Protein AF-A0A9P7X7B4-F1 (afdb_monomer)

Nearest PDB structures (foldseek):
  5y9o-assembly1_B  TM=4.676E-01  e=9.329E+00  Legionella pneumophila

pLDDT: mean 75.67, std 17.17, range [31.44, 98.5]

Foldseek 3Di:
DDDDDPPDPDDDPPPCVVCPDPLLVVLLVQLCVQQVDDQPDDRPPPADSCNSPVVDDPVSDDPDDSSVVGDDPVVVCVVVQWDDDPNDTDGPPPPDQACVSVVAPLPDDDDPPDDCVVVLVVLVVLLVVLVVVLVVQVPPDFPPDPPDPGPNNVSVVVSVSSVVNSVNVVVVCVVVVVVVVVVVVVVVVVVVVVVVVVVVVVVVVVVVVVVVVVVVVVVVVPPDPDPDDDDDDDDDDDDDDDPDDDDPDDDPVNVVVVVVVVD

Radius of gyration: 38.9 Å; Cα contacts (8 Å, |Δi|>4): 92; chains: 1; bounding box: 83×44×113 Å

Sequence (263 aa):
MEVPQDTESYPIPPERFKSFTDANLNLLKLVRERTQTTLHEPLPEGTNQADILNDQPPESIPDLDVTVLEPPRLDWIIEGGRFEMYKDPWPIVNGRPTIPEINMQDTVPRPPGVDQREALRKMLKTLLRGWYSVLGSLTEHLPVNDNALTPWDEEIHFMNSVGTSFMSAVNSYRPLQARTSLEELLLKQLRERQEETKAVHQRCDAIENHLALLRAQAQAIRPKADTAKTSATDAPGIKPTLVTTPIKEATTEDVLHWAQDIG

Structure (mmCIF, N/CA/C/O backbone):
data_AF-A0A9P7X7B4-F1
#
_entry.id   AF-A0A9P7X7B4-F1
#
loop_
_atom_site.group_PDB
_atom_site.id
_atom_site.type_symbol
_atom_site.label_atom_id
_atom_site.label_alt_id
_atom_site.label_comp_id
_atom_site.label_asym_id
_atom_site.label_entity_id
_atom_site.label_seq_id
_atom_site.pdbx_PDB_ins_code
_atom_site.Cartn_x
_atom_site.Cartn_y
_atom_site.Cartn_z
_atom_site.occupancy
_atom_site.B_iso_or_equiv
_atom_site.auth_seq_id
_atom_site.auth_comp_id
_atom_site.auth_asym_id
_atom_site.auth_atom_id
_atom_site.pdbx_PDB_model_num
ATOM 1 N N . MET A 1 1 ? -25.526 8.062 -36.837 1.00 33.88 1 MET A N 1
ATOM 2 C CA . MET A 1 1 ? -25.723 9.524 -36.841 1.00 33.88 1 MET A CA 1
ATOM 3 C C . MET A 1 1 ? -25.154 9.995 -35.514 1.00 33.88 1 MET A C 1
ATOM 5 O O . MET A 1 1 ? -25.819 9.878 -34.497 1.00 33.88 1 MET A O 1
ATOM 9 N N . GLU A 1 2 ? -23.855 10.291 -35.512 1.00 42.19 2 GLU A N 1
ATOM 10 C CA . GLU A 1 2 ? -23.083 10.631 -34.313 1.00 42.19 2 GLU A CA 1
ATOM 11 C C . GLU A 1 2 ? -23.360 12.088 -33.949 1.00 42.19 2 GLU A C 1
ATOM 13 O O . GLU A 1 2 ? -23.191 12.983 -34.778 1.00 42.19 2 GLU A O 1
ATOM 18 N N . VAL A 1 3 ? -23.847 12.314 -32.732 1.00 50.25 3 VAL A N 1
ATOM 19 C CA . VAL A 1 3 ? -24.021 13.655 -32.174 1.00 50.25 3 VAL A CA 1
ATOM 20 C C . VAL A 1 3 ? -22.713 14.022 -31.468 1.00 50.25 3 VAL A C 1
ATOM 22 O O . VAL A 1 3 ? -22.304 13.283 -30.573 1.00 50.25 3 VAL A O 1
ATOM 25 N N . PRO A 1 4 ? -22.049 15.131 -31.834 1.00 56.97 4 PRO A N 1
ATOM 26 C CA . PRO A 1 4 ? -20.902 15.627 -31.091 1.00 56.97 4 PRO A CA 1
ATOM 27 C C . PRO A 1 4 ? -21.418 16.327 -29.826 1.00 56.97 4 PRO A C 1
ATOM 29 O O . PRO A 1 4 ? -22.128 17.328 -29.916 1.00 56.97 4 PRO A O 1
ATOM 32 N N . GLN A 1 5 ? -21.093 15.796 -28.648 1.00 57.28 5 GLN A N 1
ATOM 33 C CA . GLN A 1 5 ? -21.361 16.440 -27.357 1.00 57.28 5 GLN A CA 1
ATOM 34 C C . GLN A 1 5 ? -20.042 16.794 -26.666 1.00 57.28 5 GLN A C 1
ATOM 36 O O . GLN A 1 5 ? -19.702 16.251 -25.624 1.00 57.28 5 GLN A O 1
ATOM 41 N N . ASP A 1 6 ? -19.313 17.744 -27.247 1.00 55.22 6 ASP A N 1
ATOM 42 C CA . ASP A 1 6 ? -18.135 18.359 -26.624 1.00 55.22 6 ASP A CA 1
ATOM 43 C C . ASP A 1 6 ? -18.505 19.722 -26.012 1.00 55.22 6 ASP A C 1
ATOM 45 O O . ASP A 1 6 ? -17.954 20.760 -26.378 1.00 55.22 6 ASP A O 1
ATOM 49 N N . THR A 1 7 ? -19.477 19.751 -25.092 1.00 63.47 7 THR A N 1
ATOM 50 C CA . THR A 1 7 ? -19.764 20.950 -24.271 1.00 63.47 7 THR A CA 1
ATOM 51 C C . THR A 1 7 ? -20.067 20.643 -22.803 1.00 63.47 7 THR A C 1
ATOM 53 O O . THR A 1 7 ? -20.645 21.478 -22.112 1.00 63.47 7 THR A O 1
ATOM 56 N N . GLU A 1 8 ? -19.676 19.476 -22.292 1.00 64.69 8 GLU A N 1
ATOM 57 C CA . GLU A 1 8 ? -19.739 19.172 -20.860 1.00 64.69 8 GLU A CA 1
ATOM 58 C C . GLU A 1 8 ? -18.347 18.767 -20.371 1.00 64.69 8 GLU A C 1
ATOM 60 O O . GLU A 1 8 ? -17.669 17.944 -20.977 1.00 64.69 8 GLU A O 1
ATOM 65 N N . SER A 1 9 ? -17.887 19.378 -19.273 1.00 81.81 9 SER A N 1
ATOM 66 C CA . SER A 1 9 ? -16.538 19.166 -18.718 1.00 81.81 9 SER A CA 1
ATOM 67 C C . SER A 1 9 ? -16.297 17.732 -18.217 1.00 81.81 9 SER A C 1
ATOM 69 O O . SER A 1 9 ? -15.171 17.404 -17.840 1.00 81.81 9 SER A O 1
ATOM 71 N N . TYR A 1 10 ? -17.341 16.900 -18.179 1.00 80.94 10 TYR A N 1
ATOM 72 C CA . TYR A 1 10 ? -17.316 15.529 -17.688 1.00 80.94 10 TYR A CA 1
ATOM 73 C C . TYR A 1 10 ? -18.183 14.632 -18.577 1.00 80.94 10 TYR A C 1
ATOM 75 O O . TYR A 1 10 ? -19.229 15.080 -19.044 1.00 80.94 10 TYR A O 1
ATOM 83 N N . PRO A 1 11 ? -17.780 13.368 -18.796 1.00 85.00 11 PRO A N 1
ATOM 84 C CA . PRO A 1 11 ? -18.583 12.427 -19.560 1.00 85.00 11 PRO A CA 1
ATOM 85 C C . PRO A 1 11 ? -19.885 12.101 -18.820 1.00 85.00 11 PRO A C 1
ATOM 87 O O . PRO A 1 11 ? -19.895 11.924 -17.599 1.00 85.00 11 PRO A O 1
ATOM 90 N N . ILE A 1 12 ? -20.972 11.962 -19.577 1.00 85.69 12 ILE A N 1
ATOM 91 C CA . ILE A 1 12 ? -22.254 11.483 -19.056 1.00 85.69 12 ILE A CA 1
ATOM 92 C C . ILE A 1 12 ? -22.057 10.048 -18.530 1.00 85.69 12 ILE A C 1
ATOM 94 O O . ILE A 1 12 ? -21.379 9.243 -19.182 1.00 85.69 12 ILE A O 1
ATOM 98 N N . PRO A 1 13 ? -22.612 9.700 -17.353 1.00 87.50 13 PRO A N 1
ATOM 99 C CA . PRO A 1 13 ? -22.513 8.347 -16.821 1.00 87.50 13 PRO A CA 1
ATOM 100 C C . PRO A 1 13 ? -23.086 7.308 -17.804 1.00 87.50 13 PRO A C 1
ATOM 102 O O . PRO A 1 13 ? -24.037 7.604 -18.530 1.00 87.50 13 PRO A O 1
ATOM 105 N N . PRO A 1 14 ? -22.566 6.066 -17.815 1.00 87.88 14 PRO A N 1
ATOM 106 C CA . PRO A 1 14 ? -23.056 5.025 -18.715 1.00 87.88 14 PRO A CA 1
ATOM 107 C C . PRO A 1 14 ? -24.546 4.742 -18.512 1.00 87.88 14 PRO A C 1
ATOM 109 O O . PRO A 1 14 ? -24.966 4.542 -17.378 1.00 87.88 14 PRO A O 1
ATOM 112 N N . GLU A 1 15 ? -25.317 4.590 -19.594 1.00 85.56 15 GLU A N 1
ATOM 113 C CA . GLU A 1 15 ? -26.778 4.344 -19.581 1.00 85.56 15 GLU A CA 1
ATOM 114 C C . GLU A 1 15 ? -27.236 3.232 -18.620 1.00 85.56 15 GLU A C 1
ATOM 116 O O . GLU A 1 15 ? -28.334 3.290 -18.066 1.00 85.56 15 GLU A O 1
ATOM 121 N N . ARG A 1 16 ? -26.359 2.254 -18.348 1.00 84.19 16 ARG A N 1
ATOM 122 C CA . ARG A 1 16 ? -26.573 1.196 -17.351 1.00 84.19 16 ARG A CA 1
ATOM 123 C C . ARG A 1 16 ? -26.964 1.731 -15.975 1.00 84.19 16 ARG A C 1
ATOM 125 O O . ARG A 1 16 ? -27.727 1.060 -15.292 1.00 84.19 16 ARG A O 1
ATOM 132 N N . PHE A 1 17 ? -26.523 2.924 -15.574 1.00 85.19 17 PHE A N 1
ATOM 133 C CA . PHE A 1 17 ? -26.863 3.485 -14.262 1.00 85.19 17 PHE A CA 1
ATOM 134 C C . PHE A 1 17 ? -28.385 3.577 -14.043 1.00 85.19 17 PHE A C 1
ATOM 136 O O . PHE A 1 17 ? -28.854 3.347 -12.934 1.00 85.19 17 PHE A O 1
ATOM 143 N N . LYS A 1 18 ? -29.171 3.837 -15.101 1.00 88.19 18 LYS A N 1
ATOM 144 C CA . LYS A 1 18 ? -30.638 3.965 -15.023 1.00 88.19 18 LYS A CA 1
ATOM 145 C C . LYS A 1 18 ? -31.329 2.650 -14.656 1.00 88.19 18 LYS A C 1
ATOM 147 O O . LYS A 1 18 ? -32.441 2.665 -14.141 1.00 88.19 18 LYS A O 1
ATOM 152 N N . SER A 1 19 ? -30.671 1.519 -14.916 1.00 85.75 19 SER A N 1
ATOM 153 C CA . SER A 1 19 ? -31.191 0.185 -14.606 1.00 85.75 19 SER A CA 1
ATOM 154 C C . SER A 1 19 ? -30.965 -0.242 -13.149 1.00 85.75 19 SER A C 1
ATOM 156 O O . SER A 1 19 ? -31.616 -1.183 -12.696 1.00 85.75 19 SER A O 1
ATOM 158 N N . PHE A 1 20 ? -30.125 0.474 -12.390 1.00 86.12 20 PHE A N 1
ATOM 159 C CA . PHE A 1 20 ? -29.910 0.244 -10.957 1.00 86.12 20 PHE A CA 1
ATOM 160 C C . PHE A 1 20 ? -31.039 0.870 -10.128 1.00 86.12 20 PHE A C 1
ATOM 162 O O . PHE A 1 20 ? -30.860 1.886 -9.461 1.00 86.12 20 PHE A O 1
ATOM 169 N N . THR A 1 21 ? -32.221 0.261 -10.191 1.00 89.81 21 THR A N 1
ATOM 170 C CA . THR A 1 21 ? -33.372 0.609 -9.347 1.00 89.81 21 THR A CA 1
ATOM 171 C C . THR A 1 21 ? -33.549 -0.426 -8.238 1.00 89.81 21 THR A C 1
ATOM 173 O O . THR A 1 21 ? -33.212 -1.598 -8.419 1.00 89.81 21 THR A O 1
ATOM 176 N N . ASP A 1 22 ? -34.128 -0.028 -7.102 1.00 89.12 22 ASP A N 1
ATOM 177 C CA . ASP A 1 22 ? -34.383 -0.948 -5.981 1.00 89.12 22 ASP A CA 1
ATOM 178 C C . ASP A 1 22 ? -35.260 -2.139 -6.394 1.00 89.12 22 ASP A C 1
ATOM 180 O O . ASP A 1 22 ? -35.046 -3.263 -5.943 1.00 89.12 22 ASP A O 1
ATOM 184 N N . ALA A 1 23 ? -36.210 -1.912 -7.307 1.00 86.94 23 ALA A N 1
ATOM 185 C CA . ALA A 1 23 ? -37.040 -2.965 -7.882 1.00 86.94 23 ALA A CA 1
ATOM 186 C C . ALA A 1 23 ? -36.190 -4.006 -8.627 1.00 86.94 23 ALA A C 1
ATOM 188 O O . ALA A 1 23 ? -36.281 -5.198 -8.334 1.00 86.94 23 ALA A O 1
ATOM 189 N N . ASN A 1 24 ? -35.300 -3.562 -9.518 1.00 86.50 24 ASN A N 1
ATOM 190 C CA . ASN A 1 24 ? -34.452 -4.457 -10.306 1.00 86.50 24 ASN A CA 1
ATOM 191 C C . ASN A 1 24 ? -33.420 -5.195 -9.441 1.00 86.50 24 ASN A C 1
ATOM 193 O O . ASN A 1 24 ? -33.128 -6.364 -9.683 1.00 86.50 24 ASN A O 1
ATOM 197 N N . LEU A 1 25 ? -32.907 -4.547 -8.391 1.00 87.31 25 LEU A N 1
ATOM 198 C CA . LEU A 1 25 ? -32.011 -5.185 -7.424 1.00 87.31 25 LEU A CA 1
ATOM 199 C C . LEU A 1 25 ? -32.726 -6.260 -6.597 1.00 87.31 25 LEU A C 1
ATOM 201 O O . LEU A 1 25 ? -32.129 -7.284 -6.264 1.00 87.31 25 LEU A O 1
ATOM 205 N N . ASN A 1 26 ? -34.005 -6.063 -6.280 1.00 87.88 26 ASN A N 1
ATOM 206 C CA . ASN A 1 26 ? -34.808 -7.087 -5.616 1.00 87.88 26 ASN A CA 1
ATOM 207 C C . ASN A 1 26 ? -35.112 -8.262 -6.556 1.00 87.88 26 ASN A C 1
ATOM 209 O O . ASN A 1 26 ? -35.047 -9.409 -6.120 1.00 87.88 26 ASN A O 1
ATOM 213 N N . LEU A 1 27 ? -35.349 -8.004 -7.847 1.00 85.12 27 LEU A N 1
ATOM 214 C CA . LEU A 1 27 ? -35.461 -9.064 -8.853 1.00 85.12 27 LEU A CA 1
ATOM 215 C C . LEU A 1 27 ? -34.157 -9.859 -8.987 1.00 85.12 27 LEU A C 1
ATOM 217 O O . LEU A 1 27 ? -34.214 -11.082 -9.041 1.00 85.12 27 LEU A O 1
ATOM 221 N N . LEU A 1 28 ? -32.991 -9.204 -8.959 1.00 85.56 28 LEU A N 1
ATOM 222 C CA . LEU A 1 28 ? -31.691 -9.887 -8.986 1.00 85.56 28 LEU A CA 1
ATOM 223 C C . LEU A 1 28 ? -31.537 -10.856 -7.809 1.00 85.56 28 LEU A C 1
ATOM 225 O O . LEU A 1 28 ? -31.142 -12.005 -8.004 1.00 85.56 28 LEU A O 1
ATOM 229 N N . LYS A 1 29 ? -31.888 -10.411 -6.597 1.00 85.62 29 LYS A N 1
ATOM 230 C CA . LYS A 1 29 ? -31.873 -11.267 -5.401 1.00 85.62 29 LYS A CA 1
ATOM 231 C C . LYS A 1 29 ? -32.796 -12.471 -5.576 1.00 85.62 29 LYS A C 1
ATOM 233 O O . LYS A 1 29 ? -32.360 -13.594 -5.359 1.00 85.62 29 LYS A O 1
ATOM 238 N N . LEU A 1 30 ? -34.026 -12.248 -6.047 1.00 85.75 30 LEU A N 1
ATOM 239 C CA . LEU A 1 30 ? -34.999 -13.318 -6.288 1.00 85.75 30 LEU A CA 1
ATOM 240 C C . LEU A 1 30 ? -34.528 -14.316 -7.349 1.00 85.75 30 LEU A C 1
ATOM 242 O O . LEU A 1 30 ? -34.702 -15.519 -7.165 1.00 85.75 30 LEU A O 1
ATOM 246 N N . VAL A 1 31 ? -33.925 -13.843 -8.444 1.00 84.50 31 VAL A N 1
ATOM 247 C CA . VAL A 1 31 ? -33.346 -14.719 -9.472 1.00 84.50 31 VAL A CA 1
ATOM 248 C C . VAL A 1 31 ? -32.272 -15.598 -8.842 1.00 84.50 31 VAL A C 1
ATOM 250 O O . VAL A 1 31 ? -32.360 -16.814 -8.970 1.00 84.50 31 VAL A O 1
ATOM 253 N N . ARG A 1 32 ? -31.327 -15.014 -8.093 1.00 84.38 32 ARG A N 1
ATOM 254 C CA . ARG A 1 32 ? -30.230 -15.758 -7.450 1.00 84.38 32 ARG A CA 1
ATOM 255 C C . ARG A 1 32 ? -30.705 -16.743 -6.385 1.00 84.38 32 ARG A C 1
ATOM 257 O O . ARG A 1 32 ? -30.191 -17.856 -6.312 1.00 84.38 32 ARG A O 1
ATOM 264 N N . GLU A 1 33 ? -31.715 -16.378 -5.601 1.00 85.44 33 GLU A N 1
ATOM 265 C CA . GLU A 1 33 ? -32.342 -17.278 -4.627 1.00 85.44 33 GLU A CA 1
ATOM 266 C C . GLU A 1 33 ? -33.004 -18.486 -5.306 1.00 85.44 33 GLU A C 1
ATOM 268 O O . GLU A 1 33 ? -32.878 -19.614 -4.828 1.00 85.44 33 GLU A O 1
ATOM 273 N N . ARG A 1 34 ? -33.681 -18.268 -6.441 1.00 82.69 34 ARG A N 1
ATOM 274 C CA . ARG A 1 34 ? -34.400 -19.319 -7.180 1.00 82.69 34 ARG A CA 1
ATOM 275 C C . ARG A 1 34 ? -33.467 -20.238 -7.957 1.00 82.69 34 ARG A C 1
ATOM 277 O O . ARG A 1 34 ? -33.715 -21.438 -8.020 1.00 82.69 34 ARG A O 1
ATOM 284 N N . THR A 1 35 ? -32.406 -19.693 -8.540 1.00 78.19 35 THR A N 1
ATOM 285 C CA . THR A 1 35 ? -31.427 -20.471 -9.306 1.00 78.19 35 THR A CA 1
ATOM 286 C C . THR A 1 35 ? -30.372 -21.128 -8.425 1.00 78.19 35 THR A C 1
ATOM 288 O O . THR A 1 35 ? -29.647 -21.983 -8.921 1.00 78.19 35 THR A O 1
ATOM 291 N N . GLN A 1 36 ? -30.270 -20.741 -7.144 1.00 77.31 36 GLN A N 1
ATOM 292 C CA . GLN A 1 36 ? -29.209 -21.165 -6.216 1.00 77.31 36 GLN A CA 1
ATOM 293 C C . GLN A 1 36 ? -27.794 -20.978 -6.795 1.00 77.31 36 GLN A C 1
ATOM 295 O O . GLN A 1 36 ? -26.852 -21.654 -6.385 1.00 77.31 36 GLN A O 1
ATOM 300 N N . THR A 1 37 ? -27.641 -20.073 -7.764 1.00 73.19 37 THR A N 1
ATOM 301 C CA . THR A 1 37 ? -26.368 -19.823 -8.437 1.00 73.19 37 THR A CA 1
ATOM 302 C C . THR A 1 37 ? -25.562 -18.776 -7.688 1.00 73.19 37 THR A C 1
ATOM 304 O O . THR A 1 37 ? -26.101 -17.871 -7.044 1.00 73.19 37 THR A O 1
ATOM 307 N N . THR A 1 38 ? -24.244 -18.901 -7.784 1.00 74.75 38 THR A N 1
ATOM 308 C CA . THR A 1 38 ? -23.307 -17.959 -7.171 1.00 74.75 38 THR A CA 1
ATOM 309 C C . THR A 1 38 ? -23.164 -16.678 -8.005 1.00 74.75 38 THR A C 1
ATOM 311 O O . THR A 1 38 ? -23.612 -16.605 -9.152 1.00 74.75 38 THR A O 1
ATOM 314 N N . LEU A 1 39 ? -22.573 -15.630 -7.417 1.00 71.00 39 LEU A N 1
ATOM 315 C CA . LEU A 1 39 ? -22.274 -14.374 -8.121 1.00 71.00 39 LEU A CA 1
ATOM 316 C C . LEU A 1 39 ? -21.478 -14.661 -9.408 1.00 71.00 39 LEU A C 1
ATOM 318 O O . LEU A 1 39 ? -20.491 -15.393 -9.371 1.00 71.00 39 LEU A O 1
ATOM 322 N N . HIS A 1 40 ? -21.891 -14.068 -10.533 1.00 67.19 40 HIS A N 1
ATOM 323 C CA . HIS A 1 40 ? -21.277 -14.208 -11.866 1.00 67.19 40 HIS A CA 1
ATOM 324 C C . HIS A 1 40 ? -21.362 -15.586 -12.531 1.00 67.19 40 HIS A C 1
ATOM 326 O O . HIS A 1 40 ? -20.772 -15.786 -13.597 1.00 67.19 40 HIS A O 1
ATOM 332 N N . GLU A 1 41 ? -22.110 -16.521 -11.952 1.00 77.19 41 GLU A N 1
ATOM 333 C CA . GLU A 1 41 ? -22.407 -17.797 -12.592 1.00 77.19 41 GLU A CA 1
ATOM 334 C C . GLU A 1 41 ? -23.552 -17.613 -13.604 1.00 77.19 41 GLU A C 1
ATOM 336 O O . GLU A 1 41 ? -24.543 -16.938 -13.273 1.00 77.19 41 GLU A O 1
ATOM 341 N N . PRO A 1 42 ? -23.428 -18.148 -14.837 1.00 71.44 42 PRO A N 1
ATOM 342 C CA . PRO A 1 42 ? -24.484 -18.040 -15.833 1.00 71.44 42 PRO A CA 1
ATOM 343 C C . PRO A 1 42 ? -25.760 -18.732 -15.345 1.00 71.44 42 PRO A C 1
ATOM 345 O O . PRO A 1 42 ? -25.721 -19.682 -14.562 1.00 71.44 42 PRO A O 1
ATOM 348 N N . LEU A 1 43 ? -26.908 -18.249 -15.820 1.00 72.81 43 LEU A N 1
ATOM 349 C CA . LEU A 1 43 ? -28.177 -18.939 -15.610 1.00 72.81 43 LEU A CA 1
ATOM 350 C C . LEU A 1 43 ? -28.106 -20.362 -16.205 1.00 72.81 43 LEU A C 1
ATOM 352 O O . LEU A 1 43 ? -27.473 -20.541 -17.249 1.00 72.81 43 LEU A O 1
ATOM 356 N N . PRO A 1 44 ? -28.746 -21.370 -15.578 1.00 71.56 44 PRO A N 1
ATOM 357 C CA . PRO A 1 44 ? -28.771 -22.733 -16.104 1.00 71.56 44 PRO A CA 1
ATOM 358 C C . PRO A 1 44 ? -29.302 -22.765 -17.542 1.00 71.56 44 PRO A C 1
ATOM 360 O O . PRO A 1 44 ? -30.351 -22.177 -17.831 1.00 71.56 44 PRO A O 1
ATOM 363 N N . GLU A 1 45 ? -28.584 -23.454 -18.435 1.00 60.78 45 GLU A N 1
ATOM 364 C CA . GLU A 1 45 ? -28.910 -23.520 -19.864 1.00 60.78 45 GLU A CA 1
ATOM 365 C C . GLU A 1 45 ? -30.375 -23.940 -20.083 1.00 60.78 45 GLU A C 1
ATOM 367 O O . GLU A 1 45 ? -30.822 -24.974 -19.590 1.00 60.78 45 GLU A O 1
ATOM 372 N N . GLY A 1 46 ? -31.130 -23.118 -20.821 1.00 61.47 46 GLY A N 1
ATOM 373 C CA . GLY A 1 46 ? -32.544 -23.361 -21.133 1.00 61.47 46 GLY A CA 1
ATOM 374 C C . GLY A 1 46 ? -33.560 -22.682 -20.208 1.00 61.47 46 GLY A C 1
ATOM 375 O O . GLY A 1 46 ? -34.756 -22.832 -20.443 1.00 61.47 46 GLY A O 1
ATOM 376 N N . THR A 1 47 ? -33.116 -21.913 -19.208 1.00 65.56 47 THR A N 1
ATOM 377 C CA . THR A 1 47 ? -34.013 -21.154 -18.319 1.00 65.56 47 THR A CA 1
ATOM 378 C C . THR A 1 47 ? -33.981 -19.671 -18.682 1.00 65.56 47 THR A C 1
ATOM 380 O O . THR A 1 47 ? -32.957 -19.015 -18.488 1.00 65.56 47 THR A O 1
ATOM 383 N N . ASN A 1 48 ? -35.078 -19.113 -19.207 1.00 72.75 48 ASN A N 1
ATOM 384 C CA . ASN A 1 48 ? -35.146 -17.668 -19.436 1.00 72.75 48 ASN A CA 1
ATOM 385 C C . ASN A 1 48 ? -35.438 -16.936 -18.121 1.00 72.75 48 ASN A C 1
ATOM 387 O O . ASN A 1 48 ? -36.138 -17.449 -17.248 1.00 72.75 48 ASN A O 1
ATOM 391 N N . GLN A 1 49 ? -34.974 -15.690 -18.002 1.00 74.69 49 GLN A N 1
ATOM 392 C CA . GLN A 1 49 ? -35.309 -14.805 -16.879 1.00 74.69 49 GLN A CA 1
ATOM 393 C C . GLN A 1 49 ? -36.828 -14.687 -16.669 1.00 74.69 49 GLN A C 1
ATOM 395 O O . GLN A 1 49 ? -37.294 -14.674 -15.531 1.00 74.69 49 GLN A O 1
ATOM 400 N N . ALA A 1 50 ? -37.595 -14.662 -17.764 1.00 72.44 50 ALA A N 1
ATOM 401 C CA . ALA A 1 50 ? -39.054 -14.663 -17.732 1.00 72.44 50 ALA A CA 1
ATOM 402 C C . ALA A 1 50 ? -39.617 -15.930 -17.063 1.00 72.44 50 ALA A C 1
ATOM 404 O O . ALA A 1 50 ? -40.508 -15.828 -16.227 1.00 72.44 50 ALA A O 1
ATOM 405 N N . ASP A 1 51 ? -39.030 -17.100 -17.339 1.00 76.38 51 ASP A N 1
ATOM 406 C CA . ASP A 1 51 ? -39.483 -18.377 -16.779 1.00 76.38 51 ASP A CA 1
ATOM 407 C C . ASP A 1 51 ? -39.239 -18.456 -15.261 1.00 76.38 51 ASP A C 1
ATOM 409 O O . ASP A 1 51 ? -40.042 -19.019 -14.514 1.00 76.38 51 ASP A O 1
ATOM 413 N N . ILE A 1 52 ? -38.150 -17.840 -14.790 1.00 76.25 52 ILE A N 1
ATOM 414 C CA . ILE A 1 52 ? -37.778 -17.776 -13.367 1.00 76.25 52 ILE A CA 1
ATOM 415 C C . ILE A 1 52 ? -38.646 -16.767 -12.613 1.00 76.25 52 ILE A C 1
ATOM 417 O O . ILE A 1 52 ? -38.908 -16.961 -11.427 1.00 76.25 52 ILE A O 1
ATOM 421 N N . LEU A 1 53 ? -39.090 -15.696 -13.276 1.00 75.81 53 LEU A N 1
ATOM 422 C CA . LEU A 1 53 ? -39.822 -14.572 -12.680 1.00 75.81 53 LEU A CA 1
ATOM 423 C C . LEU A 1 53 ? -41.322 -14.554 -13.019 1.00 75.81 53 LEU A C 1
ATOM 425 O O . LEU A 1 53 ? -41.967 -13.531 -12.816 1.00 75.81 53 LEU A O 1
ATOM 429 N N . ASN A 1 54 ? -41.893 -15.681 -13.453 1.00 76.88 54 ASN A N 1
ATOM 430 C CA . ASN A 1 54 ? -43.306 -15.819 -13.845 1.00 76.88 54 ASN A CA 1
ATOM 431 C C . ASN A 1 54 ? -44.340 -15.325 -12.806 1.00 76.88 54 ASN A C 1
ATOM 433 O O . ASN A 1 54 ? -45.482 -15.049 -13.165 1.00 76.88 54 ASN A O 1
ATOM 437 N N . ASP A 1 55 ? -43.965 -15.211 -11.528 1.00 74.00 55 ASP A N 1
ATOM 438 C CA . ASP A 1 55 ? -44.848 -14.715 -10.460 1.00 74.00 55 ASP A CA 1
ATOM 439 C C . ASP A 1 55 ? -44.985 -13.182 -10.436 1.00 74.00 55 ASP A C 1
ATOM 441 O O . ASP A 1 55 ? -45.861 -12.648 -9.756 1.00 74.00 55 ASP A O 1
ATOM 445 N N . GLN A 1 56 ? -44.088 -12.464 -11.116 1.00 75.50 56 GLN A N 1
ATOM 446 C CA . GLN A 1 56 ? -44.070 -11.004 -11.151 1.00 75.50 56 GLN A CA 1
ATOM 447 C C . GLN A 1 56 ? -44.874 -10.483 -12.345 1.00 75.50 56 GLN A C 1
ATOM 449 O O . GLN A 1 56 ? -44.933 -11.138 -13.388 1.00 75.50 56 GLN A O 1
ATOM 454 N N . PRO A 1 57 ? -45.506 -9.300 -12.229 1.00 74.31 57 PRO A N 1
ATOM 455 C CA . PRO A 1 57 ? -46.234 -8.730 -13.349 1.00 74.31 57 PRO A CA 1
ATOM 456 C C . PRO A 1 57 ? -45.273 -8.506 -14.529 1.00 74.31 57 PRO A C 1
ATOM 458 O O . PRO A 1 57 ? -44.163 -8.009 -14.318 1.00 74.31 57 PRO A O 1
ATOM 461 N N . PRO A 1 58 ? -45.693 -8.812 -15.769 1.00 65.06 58 PRO A N 1
ATOM 462 C CA . PRO A 1 58 ? -44.829 -8.731 -16.949 1.00 65.06 58 PRO A CA 1
ATOM 463 C C . PRO A 1 58 ? -44.317 -7.308 -17.225 1.00 65.06 58 PRO A C 1
ATOM 465 O O . PRO A 1 58 ? -43.297 -7.146 -17.877 1.00 65.06 58 PRO A O 1
ATOM 468 N N . GLU A 1 59 ? -44.985 -6.280 -16.692 1.00 68.19 59 GLU A N 1
ATOM 469 C CA . GLU A 1 59 ? -44.563 -4.873 -16.764 1.00 68.19 59 GLU A CA 1
ATOM 470 C C . GLU A 1 59 ? -43.372 -4.549 -15.842 1.00 68.19 59 GLU A C 1
ATOM 472 O O . GLU A 1 59 ? -42.636 -3.596 -16.081 1.00 68.19 59 GLU A O 1
ATOM 477 N N . SER A 1 60 ? -43.158 -5.348 -14.791 1.00 67.06 60 SER A N 1
ATOM 478 C CA . SER A 1 60 ? -42.065 -5.158 -13.832 1.00 67.06 60 SER A CA 1
ATOM 479 C C . SER A 1 60 ? -40.788 -5.905 -14.217 1.00 67.06 60 SER A C 1
ATOM 481 O O . SER A 1 60 ? -39.788 -5.743 -13.521 1.00 67.06 60 SER A O 1
ATOM 483 N N . ILE A 1 61 ? -40.808 -6.737 -15.262 1.00 71.06 61 ILE A N 1
ATOM 484 C CA . ILE A 1 61 ? -39.643 -7.499 -15.722 1.00 71.06 61 ILE A CA 1
ATOM 485 C C . ILE A 1 61 ? -38.961 -6.677 -16.823 1.00 71.06 61 ILE A C 1
ATOM 487 O O . ILE A 1 61 ? -39.539 -6.523 -17.897 1.00 71.06 61 ILE A O 1
ATOM 491 N N . PRO A 1 62 ? -37.754 -6.130 -16.594 1.00 72.94 62 PRO A N 1
ATOM 492 C CA . PRO A 1 62 ? -37.038 -5.405 -17.636 1.00 72.94 62 PRO A CA 1
ATOM 493 C C . PRO A 1 62 ? -36.630 -6.340 -18.783 1.00 72.94 62 PRO A C 1
ATOM 495 O O . PRO A 1 62 ? -36.245 -7.482 -18.538 1.00 72.94 62 PRO A O 1
ATOM 498 N N . ASP A 1 63 ? -36.597 -5.814 -20.013 1.00 71.69 63 ASP A N 1
ATOM 499 C CA . ASP A 1 63 ? -36.024 -6.501 -21.189 1.00 71.69 63 ASP A CA 1
ATOM 500 C C . ASP A 1 63 ? -34.505 -6.743 -21.056 1.00 71.69 63 ASP A C 1
ATOM 502 O O . ASP A 1 63 ? -33.909 -7.518 -21.805 1.00 71.69 63 ASP A O 1
ATOM 506 N N . LEU A 1 64 ? -33.860 -6.050 -20.112 1.00 73.19 64 LEU A N 1
ATOM 507 C CA . LEU A 1 64 ? -32.448 -6.204 -19.791 1.00 73.19 64 LEU A CA 1
ATOM 508 C C . LEU A 1 64 ? -32.228 -7.426 -18.889 1.00 73.19 64 LEU A C 1
ATOM 510 O O . LEU A 1 64 ? -32.957 -7.639 -17.918 1.00 73.19 64 LEU A O 1
ATOM 514 N N . ASP A 1 65 ? -31.159 -8.168 -19.169 1.00 80.06 65 ASP A N 1
ATOM 515 C CA . ASP A 1 65 ? -30.681 -9.237 -18.297 1.00 80.06 65 ASP A CA 1
ATOM 516 C C . ASP A 1 65 ? -30.267 -8.666 -16.932 1.00 80.06 65 ASP A C 1
ATOM 518 O O . ASP A 1 65 ? -29.341 -7.857 -16.809 1.00 80.06 65 ASP A O 1
ATOM 522 N N . VAL A 1 66 ? -30.979 -9.091 -15.893 1.00 80.06 66 VAL A N 1
ATOM 523 C CA . VAL A 1 66 ? -30.804 -8.628 -14.516 1.00 80.06 66 VAL A CA 1
ATOM 524 C C . VAL A 1 66 ? -29.428 -9.032 -13.972 1.00 80.06 66 VAL A C 1
ATOM 526 O O . VAL A 1 66 ? -28.902 -8.343 -13.099 1.00 80.06 66 VAL A O 1
ATOM 529 N N . THR A 1 67 ? -28.778 -10.060 -14.535 1.00 79.50 67 THR A N 1
ATOM 530 C CA . THR A 1 67 ? -27.406 -10.452 -14.161 1.00 79.50 67 THR A CA 1
ATOM 531 C C . THR A 1 67 ? -26.354 -9.395 -14.517 1.00 79.50 67 THR A C 1
ATOM 533 O O . THR A 1 67 ? -25.278 -9.369 -13.925 1.00 79.50 67 THR A O 1
ATOM 536 N N . VAL A 1 68 ? -26.666 -8.454 -15.415 1.00 81.81 68 VAL A N 1
ATOM 537 C CA . VAL A 1 68 ? -25.783 -7.323 -15.756 1.00 81.81 68 VAL A CA 1
ATOM 538 C C . VAL A 1 68 ? -25.678 -6.306 -14.609 1.00 81.81 68 VAL A C 1
ATOM 540 O O . VAL A 1 68 ? -24.729 -5.523 -14.574 1.00 81.81 68 VAL A O 1
ATOM 543 N N . LEU A 1 69 ? -26.625 -6.318 -13.662 1.00 85.00 69 LEU A N 1
ATOM 544 C CA . LEU A 1 69 ? -26.618 -5.460 -12.467 1.00 85.00 69 LEU A CA 1
ATOM 545 C C . LEU A 1 69 ? -25.673 -5.959 -11.371 1.00 85.00 69 LEU A C 1
ATOM 547 O O . LEU A 1 69 ? -25.540 -5.324 -10.323 1.00 85.00 69 LEU A O 1
ATOM 551 N N . GLU A 1 70 ? -25.023 -7.095 -11.589 1.00 85.44 70 GLU A N 1
ATOM 552 C CA . GLU A 1 70 ? -24.015 -7.590 -10.673 1.00 85.44 70 GLU A CA 1
ATOM 553 C C . GLU A 1 70 ? -22.759 -6.719 -10.676 1.00 85.44 70 GLU A C 1
ATOM 555 O O . GLU A 1 70 ? -22.441 -6.066 -11.678 1.00 85.44 70 GLU A O 1
ATOM 560 N N . PRO A 1 71 ? -22.004 -6.710 -9.561 1.00 85.44 71 PRO A N 1
ATOM 561 C CA . PRO A 1 71 ? -20.690 -6.091 -9.567 1.00 85.44 71 PRO A CA 1
ATOM 562 C C . PRO A 1 71 ? -19.819 -6.685 -10.690 1.00 85.44 71 PRO A C 1
ATOM 564 O O . PRO A 1 71 ? -19.996 -7.829 -11.089 1.00 85.44 71 PRO A O 1
ATOM 567 N N . PRO A 1 72 ? -18.863 -5.941 -11.251 1.00 84.44 72 PRO A N 1
ATOM 568 C CA . PRO A 1 72 ? -17.925 -6.527 -12.198 1.00 84.44 72 PRO A CA 1
ATOM 569 C C . PRO A 1 72 ? -17.037 -7.570 -11.505 1.00 84.44 72 PRO A C 1
ATOM 571 O O . PRO A 1 72 ? -16.687 -7.426 -10.332 1.00 84.44 72 PRO A O 1
ATOM 574 N N . ARG A 1 73 ? -16.598 -8.584 -12.259 1.00 84.00 73 ARG A N 1
ATOM 575 C CA . ARG A 1 73 ? -15.631 -9.583 -11.781 1.00 84.00 73 ARG A CA 1
ATOM 576 C C . ARG A 1 73 ? -14.275 -8.947 -11.498 1.00 84.00 73 ARG A C 1
ATOM 578 O O . ARG A 1 73 ? -13.492 -8.702 -12.416 1.00 84.00 73 ARG A O 1
ATOM 585 N N . LEU A 1 74 ? -13.990 -8.721 -10.219 1.00 81.75 74 LEU A N 1
ATOM 586 C CA . LEU A 1 74 ? -12.698 -8.207 -9.765 1.00 81.75 74 LEU A CA 1
ATOM 587 C C . LEU A 1 74 ? -11.584 -9.252 -9.900 1.00 81.75 74 LEU A C 1
ATOM 589 O O . LEU A 1 74 ? -10.435 -8.880 -10.121 1.00 81.75 74 LEU A O 1
ATOM 593 N N . ASP A 1 75 ? -11.921 -10.541 -9.849 1.00 83.25 75 ASP A N 1
ATOM 594 C CA . ASP A 1 75 ? -10.944 -11.633 -9.930 1.00 83.25 75 ASP A CA 1
ATOM 595 C C . ASP A 1 75 ? -10.178 -11.610 -11.251 1.00 83.25 75 ASP A C 1
ATOM 597 O O . ASP A 1 75 ? -8.958 -11.696 -11.264 1.00 83.25 75 ASP A O 1
ATOM 601 N N . TRP A 1 76 ? -10.871 -11.359 -12.361 1.00 82.81 76 TRP A N 1
ATOM 602 C CA . TRP A 1 76 ? -10.261 -11.227 -13.686 1.00 82.81 76 TRP A CA 1
ATOM 603 C C . TRP A 1 76 ? -9.276 -10.071 -13.784 1.00 82.81 76 TRP A C 1
ATOM 605 O O . TRP A 1 76 ? -8.271 -10.146 -14.490 1.00 82.81 76 TRP A O 1
ATOM 615 N N . ILE A 1 77 ? -9.583 -8.985 -13.080 1.00 79.19 77 ILE A N 1
ATOM 616 C CA . ILE A 1 77 ? -8.731 -7.806 -13.022 1.00 79.19 77 ILE A CA 1
ATOM 617 C C . ILE A 1 77 ? -7.469 -8.182 -12.234 1.00 79.19 77 ILE A C 1
ATOM 619 O O . ILE A 1 77 ? -6.362 -7.989 -12.732 1.00 79.19 77 ILE A O 1
ATOM 623 N N . ILE A 1 78 ? -7.622 -8.829 -11.073 1.00 80.44 78 ILE A N 1
ATOM 624 C CA . ILE A 1 78 ? -6.512 -9.308 -10.235 1.00 80.44 78 ILE A CA 1
ATOM 625 C C . ILE A 1 78 ? -5.632 -10.328 -10.982 1.00 80.44 78 ILE A C 1
ATOM 627 O O . ILE A 1 78 ? -4.411 -10.169 -10.993 1.00 80.44 78 ILE A O 1
ATOM 631 N N . GLU A 1 79 ? -6.226 -11.321 -11.650 1.00 82.81 79 GLU A N 1
ATOM 632 C CA . GLU A 1 79 ? -5.539 -12.323 -12.482 1.00 82.81 79 GLU A CA 1
ATOM 633 C C . GLU A 1 79 ? -4.809 -11.685 -13.669 1.00 82.81 79 GLU A C 1
ATOM 635 O O . GLU A 1 79 ? -3.673 -12.044 -13.980 1.00 82.81 79 GLU A O 1
ATOM 640 N N . GLY A 1 80 ? -5.440 -10.701 -14.318 1.00 76.25 80 GLY A N 1
ATOM 641 C CA . GLY A 1 80 ? -4.855 -9.947 -15.425 1.00 76.25 80 GLY A CA 1
ATOM 642 C C . GLY A 1 80 ? -3.694 -9.039 -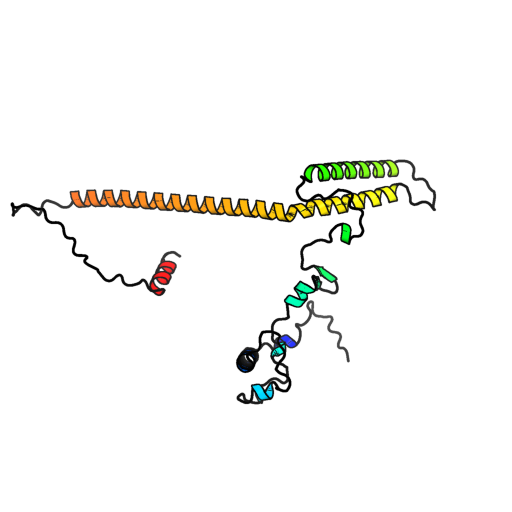15.009 1.00 76.25 80 GLY A C 1
ATOM 643 O O . GLY A 1 80 ? -2.925 -8.594 -15.870 1.00 76.25 80 GLY A O 1
ATOM 644 N N . GLY A 1 81 ? -3.559 -8.754 -13.708 1.00 76.12 81 GLY A N 1
ATOM 645 C CA . GLY A 1 81 ? -2.461 -7.994 -13.104 1.00 76.12 81 GLY A CA 1
ATOM 646 C C . GLY A 1 81 ? -2.411 -6.510 -13.485 1.00 76.12 81 GLY A C 1
ATOM 647 O O . GLY A 1 81 ? -1.555 -5.781 -12.981 1.00 76.12 81 GLY A O 1
ATOM 648 N N . ARG A 1 82 ? -3.326 -6.047 -14.343 1.00 79.94 82 ARG A N 1
ATOM 649 C CA . ARG A 1 82 ? -3.416 -4.678 -14.855 1.00 79.94 82 ARG A CA 1
ATOM 650 C C . ARG A 1 82 ? -4.872 -4.268 -15.070 1.00 79.94 82 ARG A C 1
ATOM 652 O O . ARG A 1 82 ? -5.701 -5.103 -15.417 1.00 79.94 82 ARG A O 1
ATOM 659 N N . PHE A 1 83 ? -5.161 -2.984 -14.922 1.00 84.19 83 PHE A N 1
ATOM 660 C CA . PHE A 1 83 ? -6.421 -2.362 -15.320 1.00 84.19 83 PHE A CA 1
ATOM 661 C C . PHE A 1 83 ? -6.131 -1.168 -16.224 1.00 84.19 83 PHE A C 1
ATOM 663 O O . PHE A 1 83 ? -5.101 -0.523 -16.083 1.00 84.19 83 PHE A O 1
ATOM 670 N N . GLU A 1 84 ? -7.013 -0.864 -17.166 1.00 82.06 84 GLU A N 1
ATOM 671 C CA . GLU A 1 84 ? -6.820 0.272 -18.066 1.00 82.06 84 GLU A CA 1
ATOM 672 C C . GLU A 1 84 ? -7.561 1.498 -17.536 1.00 82.06 84 GLU A C 1
ATOM 674 O O . GLU A 1 84 ? -8.746 1.434 -17.207 1.00 82.06 84 GLU A O 1
ATOM 679 N N . MET A 1 85 ? -6.867 2.631 -17.473 1.00 83.50 85 MET A N 1
ATOM 680 C CA . MET A 1 85 ? -7.449 3.928 -17.149 1.00 83.50 85 MET A CA 1
ATOM 681 C C . MET A 1 85 ? -7.077 4.894 -18.273 1.00 83.50 85 MET A C 1
ATOM 683 O O . MET A 1 85 ? -5.900 5.116 -18.525 1.00 83.50 85 MET A O 1
ATOM 687 N N . TYR A 1 86 ? -8.068 5.444 -18.981 1.00 79.44 86 TYR A N 1
ATOM 688 C CA . TYR A 1 86 ? -7.855 6.358 -20.118 1.00 79.44 86 TYR A CA 1
ATOM 689 C C . TYR A 1 86 ? -6.931 5.818 -21.226 1.00 79.44 86 TYR A C 1
ATOM 691 O O . TYR A 1 86 ? -6.211 6.588 -21.851 1.00 79.44 86 TYR A O 1
ATOM 699 N N . LYS A 1 87 ? -7.008 4.509 -21.515 1.00 78.62 87 LYS A N 1
ATOM 700 C CA . LYS A 1 87 ? -6.143 3.773 -22.465 1.00 78.62 87 LYS A CA 1
ATOM 701 C C . LYS A 1 87 ? -4.713 3.514 -21.976 1.00 78.62 87 LYS A C 1
ATOM 703 O O . LYS A 1 87 ? -3.945 2.896 -22.708 1.00 78.62 87 LYS A O 1
ATOM 708 N N . ASP A 1 88 ? -4.387 3.893 -20.742 1.00 82.50 88 ASP A N 1
ATOM 709 C CA . ASP A 1 88 ? -3.110 3.556 -20.120 1.00 82.50 88 ASP A CA 1
ATOM 710 C C . ASP A 1 88 ? -3.268 2.329 -19.209 1.00 82.50 88 ASP A C 1
ATOM 712 O O . ASP A 1 88 ? -4.150 2.322 -18.341 1.00 82.50 88 ASP A O 1
ATOM 716 N N . PRO A 1 89 ? -2.444 1.278 -19.371 1.00 81.50 89 PRO A N 1
ATOM 717 C CA . PRO A 1 89 ? -2.467 0.123 -18.486 1.00 81.50 89 PRO A CA 1
ATOM 718 C C . PRO A 1 89 ? -1.771 0.448 -17.156 1.00 81.50 89 PRO A C 1
ATOM 720 O O . PRO A 1 89 ? -0.590 0.786 -17.108 1.00 81.50 89 PRO A O 1
ATOM 723 N N . TRP A 1 90 ? -2.498 0.277 -16.059 1.00 79.88 90 TRP A N 1
ATOM 724 C CA . TRP A 1 90 ? -2.034 0.438 -14.687 1.00 79.88 90 TRP A CA 1
ATOM 725 C C . TRP A 1 90 ? -1.889 -0.926 -14.005 1.00 79.88 90 TRP A C 1
ATOM 727 O O . TRP A 1 90 ? -2.847 -1.697 -13.982 1.00 79.88 90 TRP A O 1
ATOM 737 N N . PRO A 1 91 ? -0.723 -1.260 -13.430 1.00 78.38 91 PRO A N 1
ATOM 738 C CA . PRO A 1 91 ? -0.529 -2.527 -12.731 1.00 78.38 91 PRO A CA 1
ATOM 739 C C . PRO A 1 91 ? -1.244 -2.536 -11.370 1.00 78.38 91 PRO A C 1
ATOM 741 O O . PRO A 1 91 ? -1.203 -1.556 -10.628 1.00 78.38 91 PRO A O 1
ATOM 744 N N . ILE A 1 92 ? -1.874 -3.660 -11.023 1.00 71.19 92 ILE A N 1
ATOM 745 C CA . ILE A 1 92 ? -2.594 -3.857 -9.745 1.00 71.19 92 ILE A CA 1
ATOM 746 C C . ILE A 1 92 ? -1.639 -4.357 -8.671 1.00 71.19 92 ILE A C 1
ATOM 748 O O . ILE A 1 92 ? -1.656 -3.905 -7.525 1.00 71.19 92 ILE A O 1
ATOM 752 N N . VAL A 1 93 ? -0.782 -5.307 -9.045 1.00 66.56 93 VAL A N 1
ATOM 753 C CA . VAL A 1 93 ? 0.281 -5.768 -8.166 1.00 66.56 93 VAL A CA 1
ATOM 754 C C . VAL A 1 93 ? 1.348 -4.683 -8.182 1.00 66.56 93 VAL A C 1
ATOM 756 O O . VAL A 1 93 ? 2.005 -4.456 -9.192 1.00 66.56 93 VAL A O 1
ATOM 759 N N . ASN A 1 94 ? 1.566 -4.040 -7.034 1.00 57.94 94 ASN A N 1
ATOM 760 C CA . ASN A 1 94 ? 2.646 -3.070 -6.798 1.00 57.94 94 ASN A CA 1
ATOM 761 C C . ASN A 1 94 ? 4.069 -3.665 -6.944 1.00 57.94 94 ASN A C 1
ATOM 763 O O . ASN A 1 94 ? 5.052 -3.068 -6.493 1.00 57.94 94 ASN A O 1
ATOM 767 N N . GLY A 1 95 ? 4.199 -4.846 -7.550 1.00 56.88 95 GLY A N 1
ATOM 768 C CA . GLY A 1 95 ? 5.447 -5.369 -8.066 1.00 56.88 95 GLY A CA 1
ATOM 769 C C . GLY A 1 95 ? 5.839 -4.513 -9.257 1.00 56.88 95 GLY A C 1
ATOM 770 O O . GLY A 1 95 ? 5.430 -4.763 -10.383 1.00 56.88 95 GLY A O 1
ATOM 771 N N . ARG A 1 96 ? 6.607 -3.455 -8.993 1.00 56.34 96 ARG A N 1
ATOM 772 C CA . ARG A 1 96 ? 7.339 -2.772 -10.061 1.00 56.34 96 ARG A CA 1
ATOM 773 C C . ARG A 1 96 ? 8.129 -3.832 -10.829 1.00 56.34 96 ARG A C 1
ATOM 775 O O . ARG A 1 96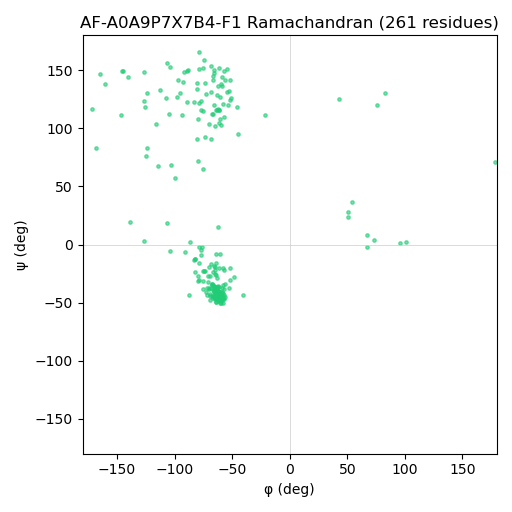 ? 8.669 -4.719 -10.161 1.00 56.34 96 ARG A O 1
ATOM 782 N N . PRO A 1 97 ? 8.224 -3.718 -12.163 1.00 56.94 97 PRO A N 1
ATOM 783 C CA . PRO A 1 97 ? 8.887 -4.725 -12.965 1.00 56.94 97 PRO A CA 1
ATOM 784 C C . PRO A 1 97 ? 10.271 -5.009 -12.392 1.00 56.94 97 PRO A C 1
ATOM 786 O O . PRO A 1 97 ? 11.051 -4.092 -12.101 1.00 56.94 97 PRO A O 1
ATOM 789 N N . THR A 1 98 ? 10.537 -6.282 -12.126 1.00 56.41 98 THR A N 1
ATOM 790 C CA . THR A 1 98 ? 11.822 -6.700 -11.574 1.00 56.41 98 THR A CA 1
ATOM 791 C C . THR A 1 98 ? 12.892 -6.432 -12.643 1.00 56.41 98 THR A C 1
ATOM 793 O O . THR A 1 98 ? 12.627 -6.592 -13.824 1.00 56.41 98 THR A O 1
ATOM 796 N N . ILE A 1 99 ? 14.117 -6.042 -12.274 1.00 56.59 99 ILE A N 1
ATOM 797 C CA . ILE A 1 99 ? 15.247 -5.830 -13.214 1.00 56.59 99 ILE A CA 1
ATOM 798 C C . ILE A 1 99 ? 15.354 -6.896 -14.345 1.00 56.59 99 ILE A C 1
ATOM 800 O O . ILE A 1 99 ? 15.521 -6.485 -15.495 1.00 56.59 99 ILE A O 1
ATOM 804 N N . PRO A 1 100 ? 15.192 -8.220 -14.097 1.00 57.66 100 PRO A N 1
ATOM 805 C CA . PRO A 1 100 ? 15.171 -9.229 -15.165 1.00 57.66 100 PRO A CA 1
ATOM 806 C C . PRO A 1 100 ? 13.994 -9.108 -16.147 1.00 57.66 100 PRO A C 1
ATOM 808 O O . PRO A 1 100 ? 14.134 -9.507 -17.295 1.00 57.66 100 PRO A O 1
ATOM 811 N N . GLU A 1 101 ? 12.856 -8.542 -15.742 1.00 56.50 101 GLU A N 1
ATOM 812 C CA . GLU A 1 101 ? 11.694 -8.288 -16.612 1.00 56.50 101 GLU A CA 1
ATOM 813 C C . GLU A 1 101 ? 11.921 -7.083 -17.539 1.00 56.50 101 GLU A C 1
ATOM 815 O O . GLU A 1 101 ? 11.311 -6.993 -18.600 1.00 56.50 101 GLU A O 1
ATOM 820 N N . ILE A 1 102 ? 12.830 -6.173 -17.170 1.00 58.91 102 ILE A N 1
ATOM 821 C CA . ILE A 1 102 ? 13.195 -4.987 -17.964 1.00 58.91 102 ILE A CA 1
ATOM 822 C C . ILE A 1 102 ? 14.308 -5.325 -18.983 1.00 58.91 102 ILE A C 1
ATOM 824 O O . ILE A 1 102 ? 14.765 -4.450 -19.712 1.00 58.91 102 ILE A O 1
ATOM 828 N N . ASN A 1 103 ? 14.762 -6.588 -19.070 1.00 53.94 103 ASN A N 1
ATOM 829 C CA . ASN A 1 103 ? 15.945 -6.991 -19.853 1.00 53.94 103 ASN A CA 1
ATOM 830 C C . ASN A 1 103 ? 17.188 -6.125 -19.546 1.00 53.94 103 ASN A C 1
ATOM 832 O O . ASN A 1 103 ? 18.058 -5.935 -20.395 1.00 53.94 103 ASN A O 1
ATOM 836 N N . MET A 1 104 ? 17.272 -5.576 -18.332 1.00 61.44 104 MET A N 1
ATOM 837 C CA . MET A 1 104 ? 18.389 -4.744 -17.897 1.00 61.44 104 MET A CA 1
ATOM 838 C C . MET A 1 104 ? 19.420 -5.634 -17.199 1.00 61.44 104 MET A C 1
ATOM 840 O O . MET A 1 104 ? 19.056 -6.510 -16.412 1.00 61.44 104 MET A O 1
ATOM 844 N N . GLN A 1 105 ? 20.710 -5.402 -17.441 1.00 61.78 105 GLN A N 1
ATOM 845 C CA . GLN A 1 105 ? 21.767 -6.105 -16.714 1.00 61.78 105 GLN A CA 1
ATOM 846 C C . GLN A 1 105 ? 21.674 -5.745 -15.220 1.00 61.78 105 GLN A C 1
ATOM 848 O O . GLN A 1 105 ? 21.870 -4.586 -14.846 1.00 61.78 105 GLN A O 1
ATOM 853 N N . ASP A 1 106 ? 21.385 -6.722 -14.354 1.00 63.28 106 ASP A N 1
ATOM 854 C CA . ASP A 1 106 ? 21.428 -6.499 -12.907 1.00 63.28 106 ASP A CA 1
ATOM 855 C C . ASP A 1 106 ? 22.891 -6.319 -12.485 1.00 63.28 106 ASP A C 1
ATOM 857 O O . ASP A 1 106 ? 23.686 -7.259 -12.454 1.00 63.28 106 ASP A O 1
ATOM 861 N N . THR A 1 107 ? 23.279 -5.073 -12.229 1.00 61.22 107 THR A N 1
ATOM 862 C CA . THR A 1 107 ? 24.651 -4.708 -11.863 1.00 61.22 107 THR A CA 1
ATOM 863 C C . THR A 1 107 ? 24.981 -5.051 -10.411 1.00 61.22 107 THR A C 1
ATOM 865 O O . THR A 1 107 ? 26.134 -4.893 -9.997 1.00 61.22 107 THR A O 1
ATOM 868 N N . VAL A 1 108 ? 24.008 -5.536 -9.627 1.00 59.34 108 VAL A N 1
ATOM 869 C CA . VAL A 1 108 ? 24.216 -5.960 -8.242 1.00 59.34 108 VAL A CA 1
ATOM 870 C C . VAL A 1 108 ? 23.710 -7.386 -8.041 1.00 59.34 108 VAL A C 1
ATOM 872 O O . VAL A 1 108 ? 22.532 -7.658 -8.251 1.00 59.34 108 VAL A O 1
ATOM 875 N N . PRO A 1 109 ? 24.562 -8.316 -7.573 1.00 59.56 109 PRO A N 1
ATOM 876 C CA . PRO A 1 109 ? 24.085 -9.632 -7.192 1.00 59.56 109 PRO A CA 1
ATOM 877 C C . PRO A 1 109 ? 23.062 -9.474 -6.065 1.00 59.56 109 PRO A C 1
ATOM 879 O O . PRO A 1 109 ? 23.337 -8.840 -5.045 1.00 59.56 109 PRO A O 1
ATOM 882 N N . ARG A 1 110 ? 21.879 -10.057 -6.272 1.00 64.44 110 ARG A N 1
ATOM 883 C CA . ARG A 1 110 ? 20.731 -10.049 -5.360 1.00 64.44 110 ARG A CA 1
ATOM 884 C C . ARG A 1 110 ? 20.608 -11.397 -4.628 1.00 64.44 110 ARG A C 1
ATOM 886 O O . ARG A 1 110 ? 19.669 -12.142 -4.905 1.00 64.44 110 ARG A O 1
ATOM 893 N N . PRO A 1 111 ? 21.521 -11.777 -3.714 1.00 61.12 111 PRO A N 1
ATOM 894 C CA . PRO A 1 111 ? 21.251 -12.900 -2.833 1.00 61.12 111 PRO A CA 1
ATOM 895 C C . PRO A 1 111 ? 20.194 -12.473 -1.795 1.00 61.12 111 PRO A C 1
ATOM 897 O O . PRO A 1 111 ? 20.334 -11.415 -1.168 1.00 61.12 111 PRO A O 1
ATOM 900 N N . PRO A 1 112 ? 19.117 -13.252 -1.604 1.00 58.72 112 PRO A N 1
ATOM 901 C CA . PRO A 1 112 ? 18.128 -12.961 -0.574 1.00 58.72 112 PRO A CA 1
ATOM 902 C C . PRO A 1 112 ? 18.783 -13.053 0.814 1.00 58.72 112 PRO A C 1
ATOM 904 O O . PRO A 1 112 ? 19.431 -14.046 1.131 1.00 58.72 112 PRO A O 1
ATOM 907 N N . GLY A 1 113 ? 18.619 -12.013 1.639 1.00 62.38 113 GLY A N 1
ATOM 908 C CA . GLY A 1 113 ? 19.079 -11.996 3.037 1.00 62.38 113 GLY A CA 1
ATOM 909 C C . GLY A 1 113 ? 20.390 -11.255 3.323 1.00 62.38 113 GLY A C 1
ATOM 910 O O . GLY A 1 113 ? 20.806 -11.225 4.476 1.00 62.38 113 GLY A O 1
ATOM 911 N N . VAL A 1 114 ? 21.030 -10.635 2.325 1.00 70.50 114 VAL A N 1
ATOM 912 C CA . VAL A 1 114 ? 22.249 -9.827 2.529 1.00 70.50 114 VAL A CA 1
ATOM 913 C C . VAL A 1 114 ? 21.917 -8.336 2.642 1.00 70.50 114 VAL A C 1
ATOM 915 O O . VAL A 1 114 ? 21.067 -7.817 1.915 1.00 70.50 114 VAL A O 1
ATOM 918 N N . ASP A 1 115 ? 22.621 -7.630 3.530 1.00 72.69 115 ASP A N 1
ATOM 919 C CA . ASP A 1 115 ? 22.533 -6.178 3.691 1.00 72.69 115 ASP A CA 1
ATOM 920 C C . ASP A 1 115 ? 22.916 -5.433 2.400 1.00 72.69 115 ASP A C 1
ATOM 922 O O . ASP A 1 115 ? 24.086 -5.222 2.083 1.00 72.69 115 ASP A O 1
ATOM 926 N N . GLN A 1 116 ? 21.919 -4.939 1.662 1.00 76.38 116 GLN A N 1
ATOM 927 C CA . GLN A 1 116 ? 22.146 -4.188 0.417 1.00 76.38 116 GLN A CA 1
ATOM 928 C C . GLN A 1 116 ? 22.625 -2.746 0.656 1.00 76.38 116 GLN A C 1
ATOM 930 O O . GLN A 1 116 ? 22.905 -2.021 -0.298 1.00 76.38 116 GLN A O 1
ATOM 935 N N . ARG A 1 117 ? 22.753 -2.302 1.915 1.00 82.94 117 ARG A N 1
ATOM 936 C CA . ARG A 1 117 ? 23.201 -0.942 2.269 1.00 82.94 117 ARG A CA 1
ATOM 937 C C . ARG A 1 117 ? 24.573 -0.623 1.676 1.00 82.94 117 ARG A C 1
ATOM 939 O O . ARG A 1 117 ? 24.812 0.498 1.228 1.00 82.94 117 ARG A O 1
ATOM 946 N N . GLU A 1 118 ? 25.471 -1.603 1.659 1.00 84.56 118 GLU A N 1
ATOM 947 C CA . GLU A 1 118 ? 26.810 -1.440 1.091 1.00 84.56 118 GLU A CA 1
ATOM 948 C C . GLU A 1 118 ? 26.780 -1.378 -0.436 1.00 84.56 118 GLU A C 1
ATOM 950 O O . GLU A 1 118 ? 27.445 -0.524 -1.028 1.00 84.56 118 GLU A O 1
ATOM 955 N N . ALA A 1 119 ? 25.951 -2.213 -1.068 1.00 82.94 119 ALA A N 1
ATOM 956 C CA . ALA A 1 119 ? 25.742 -2.203 -2.511 1.00 82.94 119 ALA A CA 1
ATOM 957 C C . ALA A 1 119 ? 25.117 -0.879 -2.985 1.00 82.94 119 ALA A C 1
ATOM 959 O O . ALA A 1 119 ? 25.642 -0.257 -3.906 1.00 82.94 119 ALA A O 1
ATOM 960 N N . LEU A 1 120 ? 24.086 -0.380 -2.294 1.00 86.06 120 LEU A N 1
ATOM 961 C CA . LEU A 1 120 ? 23.476 0.930 -2.551 1.00 86.06 120 LEU A CA 1
ATOM 962 C C . LEU A 1 120 ? 24.492 2.068 -2.406 1.00 86.06 120 LEU A C 1
ATOM 964 O O . LEU A 1 120 ? 24.550 2.967 -3.244 1.00 86.06 120 LEU A O 1
ATOM 968 N N . ARG A 1 121 ? 25.340 2.023 -1.370 1.00 90.00 121 ARG A N 1
ATOM 969 C CA . ARG A 1 121 ? 26.405 3.018 -1.176 1.00 90.00 121 ARG A CA 1
ATOM 970 C C . ARG A 1 121 ? 27.440 2.960 -2.301 1.00 90.00 121 ARG A C 1
ATOM 972 O O . ARG A 1 121 ? 27.922 4.006 -2.732 1.00 90.00 121 ARG A O 1
ATOM 979 N N . LYS A 1 122 ? 27.789 1.761 -2.775 1.00 89.25 122 LYS A N 1
ATOM 980 C CA . LYS A 1 122 ? 28.686 1.571 -3.922 1.00 89.25 122 LYS A CA 1
ATOM 981 C C . LYS A 1 122 ? 28.058 2.130 -5.201 1.00 89.25 122 LYS A C 1
ATOM 983 O O . LYS A 1 122 ? 28.721 2.899 -5.882 1.00 89.25 122 LYS A O 1
ATOM 988 N N . MET A 1 123 ? 26.785 1.836 -5.469 1.00 87.75 123 MET A N 1
ATOM 989 C CA . MET A 1 123 ? 26.032 2.379 -6.608 1.00 87.75 123 MET A CA 1
ATOM 990 C C . MET A 1 123 ? 25.960 3.905 -6.583 1.00 87.75 123 MET A C 1
ATOM 992 O O . MET A 1 123 ? 26.226 4.533 -7.600 1.00 87.75 123 MET A O 1
ATOM 996 N N . LEU A 1 124 ? 25.686 4.509 -5.423 1.00 90.88 124 LEU A N 1
ATOM 997 C CA . LEU A 1 124 ? 25.666 5.964 -5.274 1.00 90.88 124 LEU A CA 1
ATOM 998 C C . LEU A 1 124 ? 27.030 6.586 -5.608 1.00 90.88 124 LEU A C 1
ATOM 1000 O O . LEU A 1 124 ? 27.099 7.577 -6.329 1.00 90.88 124 LEU A O 1
ATOM 1004 N N . LYS A 1 125 ? 28.125 5.987 -5.120 1.00 92.00 125 LYS A N 1
ATOM 1005 C CA . LYS A 1 125 ? 29.488 6.431 -5.452 1.00 92.00 125 LYS A CA 1
ATOM 1006 C C . LYS A 1 125 ? 29.787 6.281 -6.946 1.00 92.00 125 LYS A C 1
ATOM 1008 O O . LYS A 1 125 ? 30.393 7.180 -7.522 1.00 92.00 125 LYS A O 1
ATOM 1013 N N . THR A 1 126 ? 29.362 5.179 -7.564 1.00 91.38 126 THR A N 1
ATOM 1014 C CA . THR A 1 126 ? 29.499 4.957 -9.011 1.00 91.38 126 THR A CA 1
ATOM 1015 C C . THR A 1 126 ? 28.715 5.997 -9.806 1.00 91.38 126 THR A C 1
ATOM 1017 O O . THR A 1 126 ? 29.274 6.580 -10.725 1.00 91.38 126 THR A O 1
ATOM 1020 N N . LEU A 1 127 ? 27.472 6.295 -9.415 1.00 90.00 127 LEU A N 1
ATOM 1021 C CA . LEU A 1 127 ? 26.631 7.298 -10.069 1.00 90.00 127 LEU A CA 1
ATOM 1022 C C . LEU A 1 127 ? 27.249 8.700 -9.966 1.00 90.00 127 LEU A C 1
ATOM 1024 O O . LEU A 1 127 ? 27.344 9.403 -10.963 1.00 90.00 127 LEU A O 1
ATOM 1028 N N . LEU A 1 128 ? 27.727 9.093 -8.781 1.00 93.50 128 LEU A N 1
ATOM 1029 C CA . LEU A 1 128 ? 28.404 10.381 -8.578 1.00 93.50 128 LEU A CA 1
ATOM 1030 C C . LEU A 1 128 ? 29.680 10.503 -9.421 1.00 93.50 128 LEU A C 1
ATOM 1032 O O . LEU A 1 128 ? 29.936 11.555 -10.004 1.00 93.50 128 LEU A O 1
ATOM 1036 N N . ARG A 1 129 ? 30.472 9.427 -9.502 1.00 92.62 129 ARG A N 1
ATOM 1037 C CA . ARG A 1 129 ? 31.661 9.385 -10.358 1.00 92.62 129 ARG A CA 1
ATOM 1038 C C . ARG A 1 129 ? 31.292 9.478 -11.839 1.00 92.62 129 ARG A C 1
ATOM 1040 O O . ARG A 1 129 ? 31.970 10.207 -12.554 1.00 92.62 129 ARG A O 1
ATOM 1047 N N . GLY A 1 130 ? 30.245 8.777 -12.272 1.00 88.81 130 GLY A N 1
ATOM 1048 C CA . GLY A 1 130 ? 29.761 8.822 -13.652 1.00 88.81 130 GLY A CA 1
ATOM 1049 C C . GLY A 1 130 ? 29.331 10.231 -14.047 1.00 88.81 130 GLY A C 1
ATOM 1050 O O . GLY A 1 130 ? 29.818 10.765 -15.039 1.00 88.81 130 GLY A O 1
ATOM 1051 N N . TRP A 1 131 ? 28.550 10.911 -13.198 1.00 89.69 131 TRP A N 1
ATOM 1052 C CA . TRP A 1 131 ? 28.155 12.301 -13.449 1.00 89.69 131 TRP A CA 1
ATOM 1053 C C . TRP A 1 131 ? 29.358 13.237 -13.545 1.00 89.69 131 TRP A C 1
ATOM 1055 O O . TRP A 1 131 ? 29.406 14.073 -14.443 1.00 89.69 131 TRP A O 1
ATOM 1065 N N . TYR A 1 132 ? 30.351 13.082 -12.664 1.00 90.19 132 TYR A N 1
ATOM 1066 C CA . TYR A 1 132 ? 31.587 13.862 -12.735 1.00 90.19 132 TYR A CA 1
ATOM 1067 C C . TYR A 1 132 ? 32.382 13.584 -14.021 1.00 90.19 132 TYR A C 1
ATOM 1069 O O . TYR A 1 132 ? 32.918 14.514 -14.615 1.00 90.19 132 TYR A O 1
ATOM 1077 N N . SER A 1 133 ? 32.424 12.327 -14.473 1.00 86.56 133 SER A N 1
ATOM 1078 C CA . SER A 1 133 ? 33.062 11.935 -15.735 1.00 86.56 133 SER A CA 1
ATOM 1079 C C . SER A 1 133 ? 32.362 12.558 -16.943 1.00 86.56 133 SER A C 1
ATOM 1081 O O . SER A 1 133 ? 33.025 13.137 -17.799 1.00 86.56 133 SER A O 1
ATOM 1083 N N . VAL A 1 134 ? 31.023 12.522 -16.980 1.00 86.94 134 VAL A N 1
ATOM 1084 C CA . VAL A 1 134 ? 30.228 13.160 -18.042 1.00 86.94 134 VAL A CA 1
ATOM 1085 C C . VAL A 1 134 ? 30.446 14.668 -18.052 1.00 86.94 134 VAL A C 1
ATOM 1087 O O . VAL A 1 134 ? 30.752 15.228 -19.101 1.00 86.94 134 VAL A O 1
ATOM 1090 N N . LEU A 1 135 ? 30.363 15.322 -16.890 1.00 86.31 135 LEU A N 1
ATOM 1091 C CA . LEU A 1 135 ? 30.653 16.752 -16.748 1.00 86.31 135 LEU A CA 1
ATOM 1092 C C . LEU A 1 135 ? 32.066 17.088 -17.245 1.00 86.31 135 LEU A C 1
ATOM 1094 O O . LEU A 1 135 ? 32.223 18.033 -18.012 1.00 86.31 135 LEU A O 1
ATOM 1098 N N . GLY A 1 136 ? 33.067 16.285 -16.872 1.00 84.25 136 GLY A N 1
ATOM 1099 C CA . GLY A 1 136 ? 34.442 16.420 -17.352 1.00 84.25 136 GLY A CA 1
ATOM 1100 C C . GLY A 1 136 ? 34.536 16.318 -18.874 1.00 84.25 136 GLY A C 1
ATOM 1101 O O . GLY A 1 136 ? 35.051 17.233 -19.512 1.00 84.25 136 GLY A O 1
ATOM 1102 N N . SER A 1 137 ? 33.944 15.274 -19.460 1.00 80.62 137 SER A N 1
ATOM 1103 C CA . SER A 1 137 ? 33.926 15.049 -20.913 1.00 80.62 137 SER A CA 1
ATOM 1104 C C . SER A 1 137 ? 33.153 16.109 -21.700 1.00 80.62 137 SER A C 1
ATOM 1106 O O . SER A 1 137 ? 33.437 16.327 -22.869 1.00 80.62 137 SER A O 1
ATOM 1108 N N . LEU A 1 138 ? 32.182 16.777 -21.071 1.00 79.06 138 LEU A N 1
ATOM 1109 C CA . LEU A 1 138 ? 31.419 17.860 -21.687 1.00 79.06 138 LEU A CA 1
ATOM 1110 C C . LEU A 1 138 ? 32.201 19.181 -21.666 1.00 79.06 138 LEU A C 1
ATOM 1112 O O . LEU A 1 138 ? 32.036 20.021 -22.548 1.00 79.06 138 LEU A O 1
ATOM 1116 N N . THR A 1 139 ? 33.041 19.373 -20.644 1.00 81.38 139 THR A N 1
ATOM 1117 C CA . THR A 1 139 ? 33.936 20.535 -20.534 1.00 81.38 139 THR A CA 1
ATOM 1118 C C . THR A 1 139 ? 35.232 20.377 -21.329 1.00 81.38 139 THR A C 1
ATOM 1120 O O . THR A 1 139 ? 35.853 21.375 -21.694 1.00 81.38 139 THR A O 1
ATOM 1123 N N . GLU A 1 140 ? 35.642 19.143 -21.613 1.00 73.06 140 GLU A N 1
ATOM 1124 C CA . GLU A 1 140 ? 36.760 18.831 -22.493 1.00 73.06 140 GLU A CA 1
ATOM 1125 C C . GLU A 1 140 ? 36.258 18.854 -23.948 1.00 73.06 140 GLU A C 1
ATOM 1127 O O . GLU A 1 140 ? 35.267 18.218 -24.279 1.00 73.06 140 GLU A O 1
ATOM 1132 N N . HIS A 1 141 ? 36.882 19.686 -24.788 1.00 55.50 141 HIS A N 1
ATOM 1133 C CA . HIS A 1 141 ? 36.591 19.895 -26.215 1.00 55.50 141 HIS A CA 1
ATOM 1134 C C . HIS A 1 141 ? 35.834 18.739 -26.901 1.00 55.50 141 HIS A C 1
ATOM 1136 O O . HIS A 1 141 ? 36.385 17.661 -27.117 1.00 55.50 141 HIS A O 1
ATOM 1142 N N . LEU A 1 142 ? 34.573 18.995 -27.280 1.00 61.41 142 LEU A N 1
ATOM 1143 C CA . LEU A 1 142 ? 33.730 18.000 -27.938 1.00 61.41 142 LEU A CA 1
ATOM 1144 C C . LEU A 1 142 ? 34.404 17.523 -29.237 1.00 61.41 142 LEU A C 1
ATOM 1146 O O . LEU A 1 142 ? 34.641 18.346 -30.129 1.00 61.41 142 LEU A O 1
ATOM 1150 N N . PRO A 1 143 ? 34.700 16.220 -29.390 1.00 58.47 143 PRO A N 1
ATOM 1151 C CA . PRO A 1 143 ? 35.177 15.704 -30.659 1.00 58.47 143 PRO A CA 1
ATOM 1152 C C . PRO A 1 143 ? 34.048 15.815 -31.689 1.00 58.47 143 PRO A C 1
ATOM 1154 O O . PRO A 1 143 ? 33.025 15.141 -31.590 1.00 58.47 143 PRO A O 1
ATOM 1157 N N . VAL A 1 144 ? 34.243 16.684 -32.682 1.00 58.88 144 VAL A N 1
ATOM 1158 C CA . VAL A 1 144 ? 33.359 16.881 -33.843 1.00 58.88 144 VAL A CA 1
ATOM 1159 C C . VAL A 1 144 ? 33.546 15.710 -34.814 1.00 58.88 144 VAL A C 1
ATOM 1161 O O . VAL A 1 144 ? 34.088 15.870 -35.901 1.00 58.88 144 VAL A O 1
ATOM 1164 N N . ASN A 1 145 ? 33.179 14.501 -34.399 1.00 60.41 145 ASN A N 1
ATOM 1165 C CA . ASN A 1 145 ? 33.135 13.345 -35.290 1.00 60.41 145 ASN A CA 1
ATOM 1166 C C . ASN A 1 145 ? 31.683 12.867 -35.388 1.00 60.41 145 ASN A C 1
ATOM 1168 O O . ASN A 1 145 ? 31.183 12.210 -34.483 1.00 60.41 145 ASN A O 1
ATOM 1172 N N . ASP A 1 146 ? 31.039 13.182 -36.513 1.00 58.53 146 ASP A N 1
ATOM 1173 C CA . ASP A 1 146 ? 29.603 12.997 -36.800 1.00 58.53 146 ASP A CA 1
ATOM 1174 C C . ASP A 1 146 ? 29.084 11.541 -36.755 1.00 58.53 146 ASP A C 1
ATOM 1176 O O . ASP A 1 146 ? 27.880 11.324 -36.842 1.00 58.53 146 ASP A O 1
ATOM 1180 N N . ASN A 1 147 ? 29.954 10.530 -36.628 1.00 58.12 147 ASN A N 1
ATOM 1181 C CA . ASN A 1 147 ? 29.584 9.127 -36.884 1.00 58.12 147 ASN A CA 1
ATOM 1182 C C . ASN A 1 147 ? 29.891 8.133 -35.749 1.00 58.12 147 ASN A C 1
ATOM 1184 O O . ASN A 1 147 ? 29.665 6.937 -35.926 1.00 58.12 147 ASN A O 1
ATOM 1188 N N . ALA A 1 148 ? 30.406 8.577 -34.602 1.00 58.72 148 ALA A N 1
ATOM 1189 C CA . ALA A 1 148 ? 30.562 7.719 -33.426 1.00 58.72 148 ALA A CA 1
ATOM 1190 C C . ALA A 1 148 ? 29.613 8.217 -32.338 1.00 58.72 148 ALA A C 1
ATOM 1192 O O . ALA A 1 148 ? 29.588 9.422 -32.084 1.00 58.72 148 ALA A O 1
ATOM 1193 N N . LEU A 1 149 ? 28.859 7.309 -31.697 1.00 58.56 149 LEU A N 1
ATOM 1194 C CA . LEU A 1 149 ? 28.222 7.619 -30.417 1.00 58.56 149 LEU A CA 1
ATOM 1195 C C . LEU A 1 149 ? 29.287 8.294 -29.560 1.00 58.56 149 LEU A C 1
ATOM 1197 O O . LEU A 1 149 ? 30.368 7.749 -29.328 1.00 58.56 149 LEU A O 1
ATOM 1201 N N . THR A 1 150 ? 29.025 9.537 -29.194 1.00 67.62 150 THR A N 1
ATOM 1202 C CA . THR A 1 150 ? 29.950 10.308 -28.386 1.00 67.62 150 THR A CA 1
ATOM 1203 C C . THR A 1 150 ? 30.226 9.540 -27.093 1.00 67.62 150 THR A C 1
ATOM 1205 O O . THR A 1 150 ? 29.295 8.964 -26.536 1.00 67.62 150 THR A O 1
ATOM 1208 N N . PRO A 1 151 ? 31.460 9.543 -26.566 1.00 69.50 151 PRO A N 1
ATOM 1209 C CA . PRO A 1 151 ? 31.832 8.740 -25.395 1.00 69.50 151 PRO A CA 1
ATOM 1210 C C . PRO A 1 151 ? 30.978 9.031 -24.146 1.00 69.50 151 PRO A C 1
ATOM 1212 O O . PRO A 1 151 ? 30.893 8.206 -23.242 1.00 69.50 151 PRO A O 1
ATOM 1215 N N . TRP A 1 152 ? 30.312 10.189 -24.096 1.00 74.94 152 TRP A N 1
ATOM 1216 C CA . TRP A 1 152 ? 29.370 10.528 -23.034 1.00 74.94 152 TRP A CA 1
ATOM 1217 C C . TRP A 1 152 ? 28.023 9.794 -23.135 1.00 74.94 152 TRP A C 1
ATOM 1219 O O . TRP A 1 152 ? 27.358 9.642 -22.117 1.00 74.94 152 TRP A O 1
ATOM 1229 N N . ASP A 1 153 ? 27.618 9.314 -24.312 1.00 82.50 153 ASP A N 1
ATOM 1230 C CA . ASP A 1 153 ? 26.337 8.625 -24.517 1.00 82.50 153 ASP A CA 1
ATOM 1231 C C . ASP A 1 153 ? 26.356 7.226 -23.879 1.00 82.50 153 ASP A C 1
ATOM 1233 O O . ASP A 1 153 ? 25.462 6.856 -23.118 1.00 82.50 153 ASP A O 1
ATOM 1237 N N . GLU A 1 154 ? 27.454 6.486 -24.063 1.00 82.88 154 GLU A N 1
ATOM 1238 C CA . GLU A 1 154 ? 27.686 5.203 -23.386 1.00 82.88 154 GLU A CA 1
ATOM 1239 C C . GLU A 1 154 ? 27.716 5.359 -21.855 1.00 82.88 154 GLU A C 1
ATOM 1241 O O . GLU A 1 154 ? 27.114 4.559 -21.133 1.00 82.88 154 GLU A O 1
ATOM 1246 N N . GLU A 1 155 ? 28.350 6.424 -21.350 1.00 83.12 155 GLU A N 1
ATOM 1247 C CA . GLU A 1 155 ? 28.389 6.728 -19.915 1.00 83.12 155 GLU A CA 1
ATOM 1248 C C . GLU A 1 155 ? 26.992 7.097 -19.379 1.00 83.12 155 GLU A C 1
ATOM 1250 O O . GLU A 1 155 ? 26.609 6.650 -18.297 1.00 83.12 155 GLU A O 1
ATOM 1255 N N . ILE A 1 156 ? 26.179 7.842 -20.139 1.00 86.50 156 ILE A N 1
ATOM 1256 C CA . ILE A 1 156 ? 24.783 8.144 -19.777 1.00 86.50 156 ILE A CA 1
ATOM 1257 C C . ILE A 1 156 ? 23.933 6.873 -19.749 1.00 86.50 156 ILE A C 1
ATOM 1259 O O . ILE A 1 156 ? 23.180 6.660 -18.794 1.00 86.50 156 ILE A O 1
ATOM 1263 N N . HIS A 1 157 ? 24.056 5.999 -20.747 1.00 85.44 157 HIS A N 1
ATOM 1264 C CA . HIS A 1 157 ? 23.361 4.713 -20.760 1.00 85.44 157 HIS A CA 1
ATOM 1265 C C . HIS A 1 157 ? 23.764 3.837 -19.568 1.00 85.44 157 HIS A C 1
ATOM 1267 O O . HIS A 1 157 ? 22.896 3.274 -18.888 1.00 85.44 157 HIS A O 1
ATOM 1273 N N . PHE A 1 158 ? 25.059 3.782 -19.246 1.00 85.81 158 PHE A N 1
ATOM 1274 C CA . PHE A 1 158 ? 25.553 3.097 -18.057 1.00 85.81 158 PHE A CA 1
ATOM 1275 C C . PHE A 1 158 ? 24.972 3.703 -16.770 1.00 85.81 158 PHE A C 1
ATOM 1277 O O . PHE A 1 158 ? 24.435 2.967 -15.937 1.00 85.81 158 PHE A O 1
ATOM 1284 N N . MET A 1 159 ? 24.981 5.028 -16.617 1.00 86.50 159 MET A N 1
ATOM 1285 C CA . MET A 1 159 ? 24.393 5.705 -15.456 1.00 86.50 159 MET A CA 1
ATOM 1286 C C . MET A 1 159 ? 22.891 5.452 -15.322 1.00 86.50 159 MET A C 1
ATOM 1288 O O . MET A 1 159 ? 22.421 5.191 -14.214 1.00 86.50 159 MET A O 1
ATOM 1292 N N . ASN A 1 160 ? 22.139 5.467 -16.424 1.00 87.31 160 ASN A N 1
ATOM 1293 C CA . ASN A 1 160 ? 20.713 5.139 -16.430 1.00 87.31 160 ASN A CA 1
ATOM 1294 C C . ASN A 1 160 ? 20.469 3.692 -15.975 1.00 87.31 160 ASN A C 1
ATOM 1296 O O . ASN A 1 160 ? 19.524 3.427 -15.223 1.00 87.31 160 ASN A O 1
ATOM 1300 N N . SER A 1 161 ? 21.356 2.763 -16.346 1.00 85.25 161 SER A N 1
ATOM 1301 C CA . SER A 1 161 ? 21.310 1.384 -15.850 1.00 85.25 161 SER A CA 1
ATOM 1302 C C . SER A 1 161 ? 21.570 1.280 -14.351 1.00 85.25 161 SER A C 1
ATOM 1304 O O . SER A 1 161 ? 20.780 0.669 -13.629 1.00 85.25 161 SER A O 1
ATOM 1306 N N . VAL A 1 162 ? 22.601 1.962 -13.845 1.00 86.12 162 VAL A N 1
ATOM 1307 C CA . VAL A 1 162 ? 22.918 1.995 -12.412 1.00 86.12 162 VAL A CA 1
ATOM 1308 C C . VAL A 1 162 ? 21.797 2.673 -11.623 1.00 86.12 162 VAL A C 1
ATOM 1310 O O . VAL A 1 162 ? 21.429 2.186 -10.556 1.00 86.12 162 VAL A O 1
ATOM 1313 N N . GLY A 1 163 ? 21.216 3.754 -12.149 1.00 87.50 163 GLY A N 1
ATOM 1314 C CA . GLY A 1 163 ? 20.092 4.470 -11.547 1.00 87.50 163 GLY A CA 1
ATOM 1315 C C . GLY A 1 163 ? 18.831 3.613 -11.457 1.00 87.50 163 GLY A C 1
ATOM 1316 O O . GLY A 1 163 ? 18.197 3.558 -10.403 1.00 87.50 163 GLY A O 1
ATOM 1317 N N . THR A 1 164 ? 18.502 2.873 -12.517 1.00 84.00 164 THR A N 1
ATOM 1318 C CA . THR A 1 164 ? 17.356 1.949 -12.528 1.00 84.00 164 THR A CA 1
ATOM 1319 C C . THR A 1 164 ? 17.548 0.820 -11.515 1.00 84.00 164 THR A C 1
ATOM 1321 O O . THR A 1 164 ? 16.655 0.551 -10.705 1.00 84.00 164 THR A O 1
ATOM 1324 N N . SER A 1 165 ? 18.739 0.217 -11.478 1.00 83.50 165 SER A N 1
ATOM 1325 C CA . SER A 1 165 ? 19.079 -0.830 -10.510 1.00 83.50 165 SER A CA 1
ATOM 1326 C C . SER A 1 165 ? 19.093 -0.306 -9.069 1.00 83.50 165 SER A C 1
ATOM 1328 O O . SER A 1 165 ? 18.563 -0.965 -8.174 1.00 83.50 165 SER A O 1
ATOM 1330 N N . PHE A 1 166 ? 19.595 0.912 -8.832 1.00 86.00 166 PHE A N 1
ATOM 1331 C CA . PHE A 1 166 ? 19.527 1.585 -7.530 1.00 86.00 166 PHE A CA 1
ATOM 1332 C C . PHE A 1 166 ? 18.077 1.800 -7.087 1.00 86.00 166 PHE A C 1
ATOM 1334 O O . PHE A 1 166 ? 17.714 1.451 -5.964 1.00 86.00 166 PHE A O 1
ATOM 1341 N N . MET A 1 167 ? 17.220 2.307 -7.977 1.00 84.25 167 MET A N 1
ATOM 1342 C CA . MET A 1 167 ? 15.799 2.498 -7.687 1.00 84.25 167 MET A CA 1
ATOM 1343 C C . MET A 1 167 ? 15.105 1.172 -7.384 1.00 84.25 167 MET A C 1
ATOM 1345 O O . MET A 1 167 ? 14.344 1.091 -6.420 1.00 84.25 167 MET A O 1
ATOM 1349 N N . SER A 1 168 ? 15.379 0.113 -8.149 1.00 79.50 168 SER A N 1
ATOM 1350 C CA . SER A 1 168 ? 14.850 -1.221 -7.851 1.00 79.50 168 SER A CA 1
ATOM 1351 C C . SER A 1 168 ? 15.324 -1.733 -6.488 1.00 79.50 168 SER A C 1
ATOM 1353 O O . SER A 1 168 ? 14.510 -2.292 -5.751 1.00 79.50 168 SER A O 1
ATOM 1355 N N . ALA A 1 169 ? 16.595 -1.540 -6.134 1.00 81.44 169 ALA A N 1
ATOM 1356 C CA . ALA A 1 169 ? 17.142 -1.965 -4.850 1.00 81.44 169 ALA A CA 1
ATOM 1357 C C . ALA A 1 169 ? 16.507 -1.191 -3.682 1.00 81.44 169 ALA A C 1
ATOM 1359 O O . ALA A 1 169 ? 16.036 -1.802 -2.725 1.00 81.44 169 ALA A O 1
ATOM 1360 N N . VAL A 1 170 ? 16.361 0.134 -3.790 1.00 85.38 170 VAL A N 1
ATOM 1361 C CA . VAL A 1 170 ? 15.640 0.952 -2.794 1.00 85.38 170 VAL A CA 1
ATOM 1362 C C . VAL A 1 170 ? 14.180 0.517 -2.671 1.00 85.38 170 VAL A C 1
ATOM 1364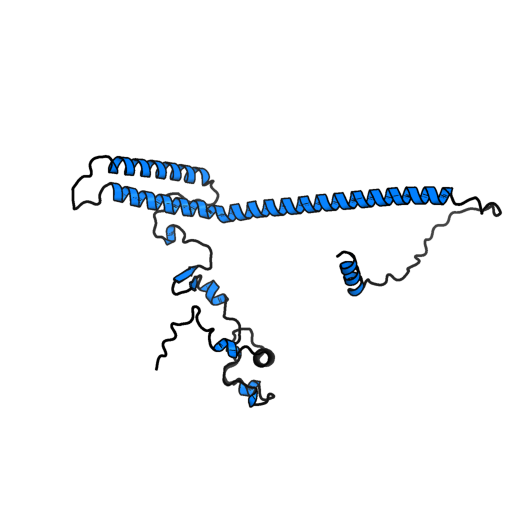 O O . VAL A 1 170 ? 13.653 0.404 -1.566 1.00 85.38 170 VAL A O 1
ATOM 1367 N N . ASN A 1 171 ? 13.516 0.218 -3.787 1.00 82.44 171 ASN A N 1
ATOM 1368 C CA . ASN A 1 171 ? 12.131 -0.247 -3.758 1.00 82.44 171 ASN A CA 1
ATOM 1369 C C . ASN A 1 171 ? 11.977 -1.593 -3.036 1.00 82.44 171 ASN A C 1
ATOM 1371 O O . ASN A 1 171 ? 10.942 -1.811 -2.407 1.00 82.44 171 ASN A O 1
ATOM 1375 N N . SER A 1 172 ? 13.004 -2.449 -3.043 1.00 79.56 172 SER A N 1
ATOM 1376 C CA . SER A 1 172 ? 12.997 -3.699 -2.274 1.00 79.56 172 SER A CA 1
ATOM 1377 C C . SER A 1 172 ? 12.958 -3.486 -0.752 1.00 79.56 172 SER A C 1
ATOM 1379 O O . SER A 1 172 ? 12.509 -4.369 -0.024 1.00 79.56 172 SER A O 1
ATOM 1381 N N . TYR A 1 173 ? 13.328 -2.295 -0.264 1.00 84.31 173 TYR A N 1
ATOM 1382 C CA . TYR A 1 173 ? 13.222 -1.933 1.153 1.00 84.31 173 TYR A CA 1
ATOM 1383 C C . TYR A 1 173 ? 11.825 -1.461 1.578 1.00 84.31 173 TYR A C 1
ATOM 1385 O O . TYR A 1 173 ? 11.558 -1.404 2.777 1.00 84.31 173 TYR A O 1
ATOM 1393 N N . ARG A 1 174 ? 10.906 -1.162 0.646 1.00 85.06 174 ARG A N 1
ATOM 1394 C CA . ARG A 1 174 ? 9.554 -0.665 0.982 1.00 85.06 174 ARG A CA 1
ATOM 1395 C C . ARG A 1 174 ? 8.758 -1.606 1.895 1.00 85.06 174 ARG A C 1
ATOM 1397 O O . ARG A 1 174 ? 8.162 -1.106 2.846 1.00 85.06 174 ARG A O 1
ATOM 1404 N N . PRO A 1 175 ? 8.753 -2.938 1.688 1.00 86.50 175 PRO A N 1
ATOM 1405 C CA . PRO A 1 175 ? 8.039 -3.845 2.585 1.00 86.50 175 PRO A CA 1
ATOM 1406 C C . PRO A 1 175 ? 8.640 -3.869 3.993 1.00 86.50 175 PRO A C 1
ATOM 1408 O O . PRO A 1 175 ? 7.901 -3.942 4.971 1.00 86.50 175 PRO A O 1
ATOM 1411 N N . LEU A 1 176 ? 9.970 -3.778 4.110 1.00 87.19 176 LEU A N 1
ATOM 1412 C CA . LEU A 1 176 ? 10.642 -3.698 5.409 1.00 87.19 176 LEU A CA 1
ATOM 1413 C C . LEU A 1 176 ? 10.296 -2.388 6.122 1.00 87.19 176 LEU A C 1
ATOM 1415 O O . LEU A 1 176 ? 9.911 -2.425 7.284 1.00 87.19 176 LEU A O 1
ATOM 1419 N N . GLN A 1 177 ? 10.341 -1.257 5.412 1.00 89.75 177 GLN A N 1
ATOM 1420 C CA . GLN A 1 177 ? 9.943 0.048 5.945 1.00 89.75 177 GLN A CA 1
ATOM 1421 C C . GLN A 1 177 ? 8.481 0.063 6.414 1.00 89.75 177 GLN A C 1
ATOM 1423 O O . GLN A 1 177 ? 8.169 0.633 7.457 1.00 89.75 177 GLN A O 1
ATOM 1428 N N . ALA A 1 178 ? 7.577 -0.563 5.657 1.00 91.62 178 ALA A N 1
ATOM 1429 C CA . ALA A 1 178 ? 6.170 -0.655 6.035 1.00 91.62 178 ALA A CA 1
ATOM 1430 C C . ALA A 1 178 ? 5.985 -1.451 7.336 1.00 91.62 178 ALA A C 1
ATOM 1432 O O . ALA A 1 178 ? 5.218 -1.038 8.201 1.00 91.62 178 ALA A O 1
ATOM 1433 N N . ARG A 1 179 ? 6.726 -2.555 7.505 1.00 93.75 179 ARG A N 1
ATOM 1434 C CA . ARG A 1 179 ? 6.704 -3.354 8.739 1.00 93.75 179 ARG A CA 1
ATOM 1435 C C . ARG A 1 179 ? 7.234 -2.573 9.932 1.00 93.75 179 ARG A C 1
ATOM 1437 O O . ARG A 1 179 ? 6.540 -2.498 10.935 1.00 93.75 179 ARG A O 1
ATOM 1444 N N . THR A 1 180 ? 8.397 -1.934 9.805 1.00 95.31 180 THR A N 1
ATOM 1445 C CA . THR A 1 180 ? 8.963 -1.135 10.904 1.00 95.31 180 THR A CA 1
ATOM 1446 C C . THR A 1 180 ? 8.047 0.030 11.275 1.00 95.31 180 THR A C 1
ATOM 1448 O O . THR A 1 180 ? 7.822 0.287 12.450 1.00 95.31 180 THR A O 1
ATOM 1451 N N . SER A 1 181 ? 7.446 0.696 10.283 1.00 97.44 181 SER A N 1
ATOM 1452 C CA . SER A 1 181 ? 6.482 1.773 10.529 1.00 97.44 181 SER A CA 1
ATOM 1453 C C . SER A 1 181 ? 5.220 1.276 11.243 1.00 97.44 181 SER A C 1
ATOM 1455 O O . SER A 1 181 ? 4.689 1.979 12.103 1.00 97.44 181 SER A O 1
ATOM 1457 N N . LEU A 1 182 ? 4.739 0.076 10.908 1.00 97.75 182 LEU A N 1
ATOM 1458 C CA . LEU A 1 182 ? 3.600 -0.547 11.580 1.00 97.75 182 LEU A CA 1
ATOM 1459 C C . LEU A 1 182 ? 3.960 -0.953 13.013 1.00 97.75 182 LEU A C 1
ATOM 1461 O O . LEU A 1 182 ? 3.185 -0.689 13.927 1.00 97.75 182 LEU A O 1
ATOM 1465 N N . GLU A 1 183 ? 5.130 -1.550 13.229 1.00 97.75 183 GLU A N 1
ATOM 1466 C CA . GLU A 1 183 ? 5.628 -1.897 14.564 1.00 97.75 183 GLU A CA 1
ATOM 1467 C C . GLU A 1 183 ? 5.716 -0.657 15.461 1.00 97.75 183 GLU A C 1
ATOM 1469 O O . GLU A 1 183 ? 5.219 -0.669 16.587 1.00 97.75 183 GLU A O 1
ATOM 1474 N N . GLU A 1 184 ? 6.267 0.445 14.950 1.00 98.19 184 GLU A N 1
ATOM 1475 C CA . GLU A 1 184 ? 6.321 1.723 15.663 1.00 98.19 184 GLU A CA 1
ATOM 1476 C C . GLU A 1 184 ? 4.923 2.253 16.018 1.00 98.19 184 GLU A C 1
ATOM 1478 O O . GLU A 1 184 ? 4.701 2.704 17.147 1.00 98.19 184 GLU A O 1
ATOM 1483 N N . LEU A 1 185 ? 3.964 2.160 15.090 1.00 98.44 185 LEU A N 1
ATOM 1484 C CA . LEU A 1 185 ? 2.575 2.556 15.329 1.00 98.44 185 LEU A CA 1
ATOM 1485 C C . LEU A 1 185 ? 1.928 1.705 16.430 1.00 98.44 185 LEU A C 1
ATOM 1487 O O . LEU A 1 185 ? 1.297 2.252 17.334 1.00 98.44 185 LEU A O 1
ATOM 1491 N N . LEU A 1 186 ? 2.105 0.385 16.386 1.00 98.31 186 LEU A N 1
ATOM 1492 C CA . LEU A 1 186 ? 1.548 -0.524 17.388 1.00 98.31 186 LEU A CA 1
ATOM 1493 C C . LEU A 1 186 ? 2.166 -0.298 18.768 1.00 98.31 186 LEU A C 1
ATOM 1495 O O . LEU A 1 186 ? 1.452 -0.273 19.770 1.00 98.31 186 LEU A O 1
ATOM 1499 N N . LEU A 1 187 ? 3.480 -0.074 18.839 1.00 98.19 187 LEU A N 1
ATOM 1500 C CA . LEU A 1 187 ? 4.150 0.259 20.095 1.00 98.19 187 LEU A CA 1
ATOM 1501 C C . LEU A 1 187 ? 3.649 1.587 20.668 1.00 98.19 187 LEU A C 1
ATOM 1503 O O . LEU A 1 187 ? 3.505 1.716 21.885 1.00 98.19 187 LEU A O 1
ATOM 1507 N N . LYS A 1 188 ? 3.357 2.569 19.808 1.00 98.25 188 LYS A N 1
ATOM 1508 C CA . LYS A 1 188 ? 2.745 3.831 20.226 1.00 98.25 188 LYS A CA 1
ATOM 1509 C C . LYS A 1 188 ? 1.341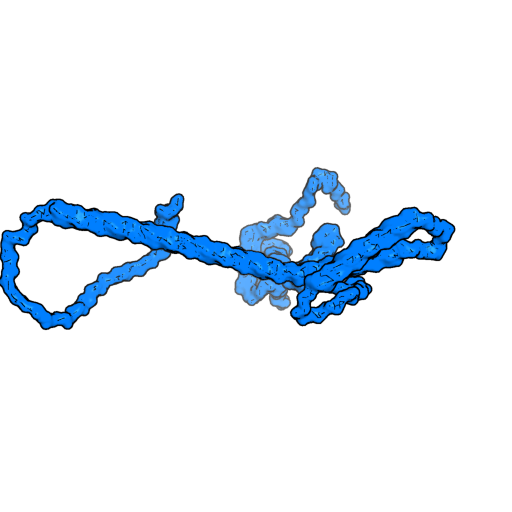 3.607 20.795 1.00 98.25 188 LYS A C 1
ATOM 1511 O O . LYS A 1 188 ? 1.086 4.049 21.910 1.00 98.25 188 LYS A O 1
ATOM 1516 N N . GLN A 1 189 ? 0.486 2.866 20.091 1.00 98.12 189 GLN A N 1
ATOM 1517 C CA . GLN A 1 189 ? -0.870 2.548 20.557 1.00 98.12 189 GLN A CA 1
ATOM 1518 C C . GLN A 1 189 ? -0.859 1.784 21.885 1.00 98.12 189 GLN A C 1
ATOM 1520 O O . GLN A 1 189 ? -1.639 2.074 22.788 1.00 98.12 189 GLN A O 1
ATOM 1525 N N . LEU A 1 190 ? 0.057 0.828 22.039 1.00 98.50 190 LEU A N 1
ATOM 1526 C CA . LEU A 1 190 ? 0.206 0.073 23.279 1.00 98.50 190 LEU A CA 1
ATOM 1527 C C . LEU A 1 190 ? 0.628 0.976 24.443 1.00 98.50 190 LEU A C 1
ATOM 1529 O O . LEU A 1 190 ? 0.101 0.836 25.546 1.00 98.50 190 LEU A O 1
ATOM 1533 N N . ARG A 1 191 ? 1.541 1.924 24.203 1.00 98.25 191 ARG A N 1
ATOM 1534 C CA . ARG A 1 191 ? 1.954 2.904 25.214 1.00 98.25 191 ARG A CA 1
ATOM 1535 C C . ARG A 1 191 ? 0.790 3.800 25.635 1.00 98.25 191 ARG A C 1
ATOM 1537 O O . ARG A 1 191 ? 0.556 3.939 26.831 1.00 98.25 191 ARG A O 1
ATOM 1544 N N . GLU A 1 192 ? 0.033 4.322 24.672 1.00 98.44 192 GLU A N 1
ATOM 1545 C CA . GLU A 1 192 ? -1.155 5.148 24.930 1.00 98.44 192 GLU A CA 1
ATOM 1546 C C . GLU A 1 192 ? -2.173 4.387 25.793 1.00 98.44 192 GLU A C 1
ATOM 1548 O O . GLU A 1 192 ? -2.603 4.881 26.832 1.00 98.44 192 GLU A O 1
ATOM 1553 N N . ARG A 1 193 ? -2.463 3.123 25.462 1.00 98.06 193 ARG A N 1
ATOM 1554 C CA . ARG A 1 193 ? -3.395 2.294 26.246 1.00 98.06 193 ARG A CA 1
ATOM 1555 C C . ARG A 1 193 ? -2.900 1.996 27.657 1.00 98.06 193 ARG A C 1
ATOM 1557 O O . ARG A 1 193 ? -3.696 1.955 28.597 1.00 98.06 193 ARG A O 1
ATOM 1564 N N . GLN A 1 194 ? -1.596 1.795 27.838 1.00 98.19 194 GLN A N 1
ATOM 1565 C CA . GLN A 1 194 ? -1.015 1.628 29.171 1.00 98.19 194 GLN A CA 1
ATOM 1566 C C . GLN A 1 194 ? -1.121 2.908 30.005 1.00 98.19 194 GLN A C 1
ATOM 1568 O O . GLN A 1 194 ? -1.394 2.828 31.202 1.00 98.19 194 GLN A O 1
ATOM 1573 N N . GLU A 1 195 ? -0.904 4.074 29.401 1.00 98.19 195 GLU A N 1
ATOM 1574 C CA . GLU A 1 195 ? -1.029 5.373 30.068 1.00 98.19 195 GLU A CA 1
ATOM 1575 C C . GLU A 1 195 ? -2.482 5.675 30.448 1.00 98.19 195 GLU A C 1
ATOM 1577 O O . GLU A 1 195 ? -2.742 6.028 31.598 1.00 98.19 195 GLU A O 1
ATOM 1582 N N . GLU A 1 196 ? -3.435 5.430 29.545 1.00 97.94 196 GLU A N 1
ATOM 1583 C CA . GLU A 1 196 ? -4.874 5.526 29.822 1.00 97.94 196 GLU A CA 1
ATOM 1584 C C . GLU A 1 196 ? -5.281 4.607 30.978 1.00 97.94 196 GLU A C 1
ATOM 1586 O O . GLU A 1 196 ? -5.935 5.039 31.927 1.00 97.94 196 GLU A O 1
ATOM 1591 N N . THR A 1 197 ? -4.830 3.349 30.956 1.00 97.75 197 THR A N 1
ATOM 1592 C CA . THR A 1 197 ? -5.136 2.381 32.017 1.00 97.75 197 THR A CA 1
ATOM 1593 C C . THR A 1 197 ? -4.563 2.835 33.358 1.00 97.75 197 THR A C 1
ATOM 1595 O O . THR A 1 197 ? -5.261 2.787 34.370 1.00 97.75 197 THR A O 1
ATOM 1598 N N . LYS A 1 198 ? -3.315 3.323 33.385 1.00 97.94 198 LYS A N 1
ATOM 1599 C CA . LYS A 1 198 ? -2.702 3.886 34.599 1.00 97.94 198 LYS A CA 1
ATOM 1600 C C . LYS A 1 198 ? -3.482 5.096 35.111 1.00 97.94 198 LYS A C 1
ATOM 1602 O O . LYS A 1 198 ? -3.705 5.194 36.313 1.00 97.94 198 LYS A O 1
ATOM 1607 N N . ALA A 1 199 ? -3.929 5.981 34.222 1.00 98.06 199 ALA A N 1
ATOM 1608 C CA . ALA A 1 199 ? -4.725 7.146 34.593 1.00 98.06 199 ALA A CA 1
ATOM 1609 C C . ALA A 1 199 ? -6.092 6.751 35.179 1.00 98.06 199 ALA A C 1
ATOM 1611 O O . ALA A 1 199 ? -6.533 7.353 36.157 1.00 98.06 199 ALA A O 1
ATOM 1612 N N . VAL A 1 200 ? -6.749 5.721 34.633 1.00 98.06 200 VAL A N 1
ATOM 1613 C CA . VAL A 1 200 ? -8.003 5.185 35.188 1.00 98.06 200 VAL A CA 1
ATOM 1614 C C . VAL A 1 200 ? -7.779 4.604 36.583 1.00 98.06 200 VAL A C 1
ATOM 1616 O O . VAL A 1 200 ? -8.511 4.970 37.497 1.00 98.06 200 VAL A O 1
ATOM 1619 N N . HIS A 1 201 ? -6.738 3.786 36.781 1.00 97.94 201 HIS A N 1
ATOM 1620 C CA . HIS A 1 201 ? -6.421 3.230 38.104 1.00 97.94 201 HIS A CA 1
ATOM 1621 C C . HIS A 1 201 ? -6.148 4.337 39.129 1.00 97.94 201 HIS A C 1
ATOM 1623 O O . HIS A 1 201 ? -6.738 4.330 40.202 1.00 97.94 201 HIS A O 1
ATOM 1629 N N . GLN A 1 202 ? -5.367 5.359 38.764 1.00 97.88 202 GLN A N 1
ATOM 1630 C CA . GLN A 1 202 ? -5.124 6.516 39.635 1.00 97.88 202 GLN A CA 1
ATOM 1631 C C . GLN A 1 202 ? -6.415 7.256 40.017 1.00 97.88 202 GLN A C 1
ATOM 1633 O O . GLN A 1 202 ? -6.549 7.726 41.147 1.00 97.88 202 GLN A O 1
ATOM 1638 N N . ARG A 1 203 ? -7.379 7.370 39.093 1.00 97.88 203 ARG A N 1
ATOM 1639 C CA . ARG A 1 203 ? -8.691 7.970 39.381 1.00 97.88 203 ARG A CA 1
ATOM 1640 C C . ARG A 1 203 ? -9.525 7.088 40.308 1.00 97.88 203 ARG A C 1
ATOM 1642 O O . ARG A 1 203 ? -10.133 7.624 41.230 1.00 97.88 203 ARG A O 1
ATOM 1649 N N . CYS A 1 204 ? -9.542 5.773 40.095 1.00 97.38 204 CYS A N 1
ATOM 1650 C CA . CYS A 1 204 ? -10.212 4.826 40.987 1.00 97.38 204 CYS A CA 1
ATOM 1651 C C . CYS A 1 204 ? -9.631 4.900 42.403 1.00 97.38 204 CYS A C 1
ATOM 1653 O O . CYS A 1 204 ? -10.394 5.113 43.341 1.00 97.38 204 CYS A O 1
ATOM 1655 N N . ASP A 1 205 ? -8.304 4.869 42.548 1.00 97.69 205 ASP A N 1
ATOM 1656 C CA . ASP A 1 205 ? -7.621 5.001 43.840 1.00 97.69 205 ASP A CA 1
ATOM 1657 C C . ASP A 1 205 ? -7.982 6.326 44.533 1.00 97.69 205 ASP A C 1
ATOM 1659 O O . ASP A 1 205 ? -8.244 6.376 45.737 1.00 97.69 205 ASP A O 1
ATOM 1663 N N . ALA A 1 206 ? -8.041 7.429 43.779 1.00 97.31 206 ALA A N 1
ATOM 1664 C CA . ALA A 1 206 ? -8.449 8.727 44.311 1.00 97.31 206 ALA A CA 1
ATOM 1665 C C . ALA A 1 206 ? -9.911 8.727 44.799 1.00 97.31 206 ALA A C 1
ATOM 1667 O O . ALA A 1 206 ? -10.201 9.264 45.872 1.00 97.31 206 ALA A O 1
ATOM 1668 N N . ILE A 1 207 ? -10.824 8.108 44.044 1.00 97.75 207 ILE A N 1
ATOM 1669 C CA . ILE A 1 207 ? -12.239 7.975 44.418 1.00 97.75 207 ILE A CA 1
ATOM 1670 C C . ILE A 1 207 ? -12.387 7.072 45.647 1.00 97.75 207 ILE A C 1
ATOM 1672 O O . ILE A 1 207 ? -13.117 7.428 46.570 1.00 97.75 207 ILE A O 1
ATOM 1676 N N . GLU A 1 208 ? -11.682 5.943 45.704 1.00 97.00 208 GLU A N 1
ATOM 1677 C CA . GLU A 1 208 ? -11.693 5.030 46.851 1.00 97.00 208 GLU A CA 1
ATOM 1678 C C . GLU A 1 208 ? -11.198 5.719 48.123 1.00 97.00 208 GLU A C 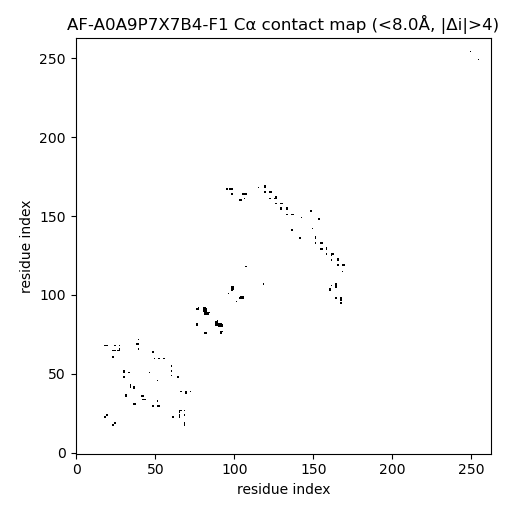1
ATOM 1680 O O . GLU A 1 208 ? -11.858 5.641 49.163 1.00 97.00 208 GLU A O 1
ATOM 1685 N N . ASN A 1 209 ? -10.103 6.475 48.027 1.00 97.31 209 ASN A N 1
ATOM 1686 C CA . ASN A 1 209 ? -9.593 7.283 49.131 1.00 97.31 209 ASN A CA 1
ATOM 1687 C C . ASN A 1 209 ? -10.620 8.333 49.585 1.00 97.31 209 ASN A C 1
ATOM 1689 O O . ASN A 1 209 ? -10.863 8.488 50.784 1.00 97.31 209 ASN A O 1
ATOM 1693 N N . HIS A 1 210 ? -11.278 9.021 48.648 1.00 97.38 210 HIS A N 1
ATOM 1694 C CA . HIS A 1 210 ? -12.315 10.002 48.972 1.00 97.38 210 HIS A CA 1
ATOM 1695 C C . HIS A 1 210 ? -13.544 9.354 49.635 1.00 97.38 210 HIS A C 1
ATOM 1697 O O . HIS A 1 210 ? -14.062 9.862 50.630 1.00 97.38 210 HIS A O 1
ATOM 1703 N N . LEU A 1 211 ? -13.984 8.189 49.148 1.00 96.75 211 LEU A N 1
ATOM 1704 C CA . LEU A 1 211 ? -15.076 7.419 49.749 1.00 96.75 211 LEU A CA 1
ATOM 1705 C C . LEU A 1 211 ? -14.716 6.896 51.144 1.00 96.75 211 LEU A C 1
ATOM 1707 O O . LEU A 1 211 ? -15.570 6.900 52.031 1.00 96.75 211 LEU A O 1
ATOM 1711 N N . ALA A 1 212 ? -13.472 6.465 51.365 1.00 95.69 212 ALA A N 1
ATOM 1712 C CA . ALA A 1 212 ? -12.992 6.046 52.679 1.00 95.69 212 ALA A CA 1
ATOM 1713 C C . ALA A 1 212 ? -13.018 7.210 53.683 1.00 95.69 212 ALA A C 1
ATOM 1715 O O . ALA A 1 212 ? -13.508 7.039 54.801 1.00 95.69 212 ALA A O 1
ATOM 1716 N N . LEU A 1 213 ? -12.583 8.405 53.266 1.00 95.69 213 LEU A N 1
ATOM 1717 C CA . LEU A 1 213 ? -12.670 9.622 54.078 1.00 95.69 213 LEU A CA 1
ATOM 1718 C C . LEU A 1 213 ? -14.121 9.979 54.415 1.00 95.69 213 LEU A C 1
ATOM 1720 O O . LEU A 1 213 ? -14.435 10.208 55.582 1.00 95.69 213 LEU A O 1
ATOM 1724 N N . LEU A 1 214 ? -15.023 9.971 53.429 1.00 95.12 214 LEU A N 1
ATOM 1725 C CA . LEU A 1 214 ? -16.444 10.246 53.660 1.00 95.12 214 LEU A CA 1
ATOM 1726 C C . LEU A 1 214 ? -17.093 9.205 54.581 1.00 95.12 214 LEU A C 1
ATOM 1728 O O . LEU A 1 214 ? -17.876 9.569 55.456 1.00 95.12 214 LEU A O 1
ATOM 1732 N N . ARG A 1 215 ? -16.752 7.916 54.443 1.00 94.75 215 ARG A N 1
ATOM 1733 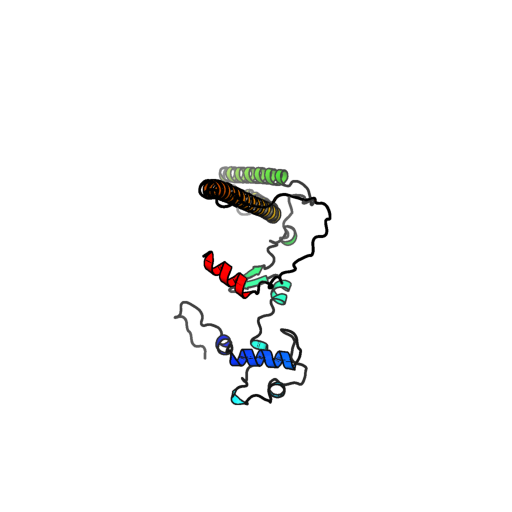C CA . ARG A 1 215 ? -17.222 6.863 55.362 1.00 94.75 215 ARG A CA 1
ATOM 1734 C C . ARG A 1 215 ? -16.721 7.089 56.785 1.00 94.75 215 ARG A C 1
ATOM 1736 O O . ARG A 1 215 ? -17.514 6.964 57.715 1.00 94.75 215 ARG A O 1
ATOM 1743 N N . ALA A 1 216 ? -15.451 7.452 56.959 1.00 93.50 216 ALA A N 1
ATOM 1744 C CA . ALA A 1 216 ? -14.893 7.777 58.270 1.00 93.50 216 ALA A CA 1
ATOM 1745 C C . ALA A 1 216 ? -15.590 9.001 58.894 1.00 93.50 216 ALA A C 1
ATOM 1747 O O . ALA A 1 216 ? -15.966 8.967 60.065 1.00 93.50 216 ALA A O 1
ATOM 1748 N N . GLN A 1 217 ? -15.850 10.049 58.104 1.00 93.06 217 GLN A N 1
ATOM 1749 C CA . GLN A 1 217 ? -16.610 11.225 58.546 1.00 93.06 217 GLN A CA 1
ATOM 1750 C C . GLN A 1 217 ? -18.061 10.871 58.911 1.00 93.06 217 GLN A C 1
ATOM 1752 O O . GLN A 1 217 ? -18.547 11.284 59.960 1.00 93.06 217 GLN A O 1
ATOM 1757 N N . ALA A 1 218 ? -18.749 10.057 58.107 1.00 90.62 218 ALA A N 1
ATOM 1758 C CA . ALA A 1 218 ? -20.119 9.618 58.385 1.00 90.62 218 ALA A CA 1
ATOM 1759 C C . ALA A 1 218 ? -20.217 8.739 59.646 1.00 90.62 218 ALA A C 1
ATOM 1761 O O . ALA A 1 218 ? -21.177 8.857 60.410 1.00 90.62 218 ALA A O 1
ATOM 1762 N N . GLN A 1 219 ? -19.220 7.883 59.897 1.00 88.12 219 GLN A N 1
ATOM 1763 C CA . GLN A 1 219 ? -19.116 7.110 61.139 1.00 88.12 219 GLN A CA 1
ATOM 1764 C C . GLN A 1 219 ? -18.853 8.003 62.357 1.00 88.12 219 GLN A C 1
ATOM 1766 O O . GLN A 1 219 ? -19.393 7.725 63.423 1.00 88.12 219 GLN A O 1
ATOM 1771 N N . ALA A 1 220 ? -18.088 9.087 62.204 1.00 81.12 220 ALA A N 1
ATOM 1772 C CA . ALA A 1 220 ? -17.869 10.065 63.270 1.00 81.12 220 ALA A CA 1
ATOM 1773 C C . ALA A 1 220 ? -19.116 10.922 63.565 1.00 81.12 220 ALA A C 1
ATOM 1775 O O . ALA A 1 220 ? -19.331 11.318 64.709 1.00 81.12 220 ALA A O 1
ATOM 1776 N N . ILE A 1 221 ? -19.943 11.200 62.548 1.00 79.31 221 ILE A N 1
ATOM 1777 C CA . ILE A 1 221 ? -21.182 11.982 62.687 1.00 79.31 221 ILE A CA 1
ATOM 1778 C C . ILE A 1 221 ? -22.335 11.134 63.241 1.00 79.31 221 ILE A C 1
ATOM 1780 O O . ILE A 1 221 ? -23.205 11.698 63.899 1.00 79.31 221 ILE A O 1
ATOM 1784 N N . ARG A 1 222 ? -22.353 9.803 63.039 1.00 70.50 222 ARG A N 1
ATOM 1785 C CA . ARG A 1 222 ? -23.304 8.903 63.722 1.00 70.50 222 ARG A CA 1
ATOM 1786 C C . ARG A 1 222 ? -23.071 8.979 65.241 1.00 70.50 222 ARG A C 1
ATOM 1788 O O . ARG A 1 222 ? -22.110 8.385 65.732 1.00 70.50 222 ARG A O 1
ATOM 1795 N N . PRO A 1 223 ? -23.935 9.657 66.022 1.00 54.12 223 PRO A N 1
ATOM 1796 C CA . PRO A 1 223 ? -23.813 9.642 67.467 1.00 54.12 223 PRO A CA 1
ATOM 1797 C C . PRO A 1 223 ? -24.315 8.290 67.981 1.00 54.12 223 PRO A C 1
ATOM 1799 O O . PRO A 1 223 ? -25.180 7.661 67.373 1.00 54.12 223 PRO A O 1
ATOM 1802 N N . LYS A 1 224 ? -23.773 7.863 69.124 1.00 51.38 224 LYS A N 1
ATOM 1803 C CA . LYS A 1 224 ? -24.183 6.684 69.898 1.00 51.38 224 LYS A CA 1
ATOM 1804 C C . LYS A 1 224 ? -25.711 6.594 70.049 1.00 51.38 224 LYS A C 1
ATOM 1806 O O . LYS A 1 224 ? -26.278 7.139 70.989 1.00 51.38 224 LYS A O 1
ATOM 1811 N N . ALA A 1 225 ? -26.354 5.844 69.171 1.00 47.72 225 ALA A N 1
ATOM 1812 C CA . ALA A 1 225 ? -27.657 5.241 69.393 1.00 47.72 225 ALA A CA 1
ATOM 1813 C C . ALA A 1 225 ? -27.467 3.751 69.129 1.00 47.72 225 ALA A C 1
ATOM 1815 O O . ALA A 1 225 ? -27.710 3.298 68.024 1.00 47.72 225 ALA A O 1
ATOM 1816 N N . ASP A 1 226 ? -26.841 3.075 70.097 1.00 44.91 226 ASP A N 1
ATOM 1817 C CA . ASP A 1 226 ? -26.966 1.638 70.378 1.00 44.91 226 ASP A CA 1
ATOM 1818 C C . ASP A 1 226 ? -26.043 1.293 71.555 1.00 44.91 226 ASP A C 1
ATOM 1820 O O . ASP A 1 226 ? -25.000 0.653 71.446 1.00 44.91 226 ASP A O 1
ATOM 1824 N N . THR A 1 227 ? -26.433 1.764 72.736 1.00 46.88 227 THR A N 1
ATOM 1825 C CA . THR A 1 227 ? -26.023 1.145 73.998 1.00 46.88 227 THR A CA 1
ATOM 1826 C C . THR A 1 227 ? -27.280 0.801 74.777 1.00 46.88 227 THR A C 1
ATOM 1828 O O . THR A 1 227 ? -27.695 1.579 75.629 1.00 46.88 227 THR A O 1
ATOM 1831 N N . ALA A 1 228 ? -27.891 -0.348 74.472 1.00 39.03 228 ALA A N 1
ATOM 1832 C CA . ALA A 1 228 ? -28.591 -1.183 75.451 1.00 39.03 228 ALA A CA 1
ATOM 1833 C C . ALA A 1 228 ? -29.019 -2.538 74.849 1.00 39.03 228 ALA A C 1
ATOM 1835 O O . ALA A 1 228 ? -29.932 -2.585 74.033 1.00 39.03 228 ALA A O 1
ATOM 1836 N N . LYS A 1 229 ? -28.441 -3.613 75.418 1.00 39.94 229 LYS A N 1
ATOM 1837 C CA . LYS A 1 229 ? -28.826 -5.046 75.357 1.00 39.94 229 LYS A CA 1
ATOM 1838 C C . LYS A 1 229 ? -28.474 -5.737 74.025 1.00 39.94 229 LYS A C 1
ATOM 1840 O O . LYS A 1 229 ? -28.904 -5.311 72.972 1.00 39.94 229 LYS A O 1
ATOM 1845 N N . THR A 1 230 ? -27.655 -6.789 73.982 1.00 33.28 230 THR A N 1
ATOM 1846 C CA . THR A 1 230 ? -27.640 -7.976 74.856 1.00 33.28 230 THR A CA 1
ATOM 1847 C C . THR A 1 230 ? -26.279 -8.673 74.758 1.00 33.28 230 THR A C 1
ATOM 1849 O O . THR A 1 230 ? -25.720 -8.808 73.675 1.00 33.28 230 THR A O 1
ATOM 1852 N N . SER A 1 231 ? -25.753 -9.110 75.896 1.00 35.62 231 SER A N 1
ATOM 1853 C CA . SER A 1 231 ? -24.553 -9.939 76.033 1.00 35.62 231 SER A CA 1
ATOM 1854 C C . SER A 1 231 ? -24.882 -11.437 75.984 1.00 35.62 231 SER A C 1
ATOM 1856 O O . SER A 1 231 ? -25.906 -11.832 76.542 1.00 35.62 231 SER A O 1
ATOM 1858 N N . ALA A 1 232 ? -23.917 -12.214 75.463 1.00 33.66 232 ALA A N 1
ATOM 1859 C CA . ALA A 1 232 ? -23.764 -13.684 75.479 1.00 33.66 232 ALA A CA 1
ATOM 1860 C C . ALA A 1 232 ? -24.574 -14.434 74.385 1.00 33.66 232 ALA A C 1
ATOM 1862 O O . ALA A 1 232 ? -25.749 -14.149 74.200 1.00 33.66 232 ALA A O 1
ATOM 1863 N N . THR A 1 233 ? -24.039 -15.360 73.572 1.00 31.44 233 THR A N 1
ATOM 1864 C CA . THR A 1 233 ? -22.922 -16.311 73.757 1.00 31.44 233 THR A CA 1
ATOM 1865 C C . THR A 1 233 ? -22.475 -16.887 72.389 1.00 31.44 233 THR A C 1
ATOM 1867 O O . THR A 1 233 ? -23.315 -17.069 71.515 1.00 31.44 233 THR A O 1
ATOM 1870 N N . ASP A 1 234 ? -21.175 -17.169 72.246 1.00 32.34 234 ASP A N 1
ATOM 1871 C CA . ASP A 1 234 ? -20.469 -18.141 71.379 1.00 32.34 234 ASP A CA 1
ATOM 1872 C C . ASP A 1 234 ? -20.838 -18.381 69.893 1.00 32.34 234 ASP A C 1
ATOM 1874 O O . ASP A 1 234 ? -21.911 -18.847 69.521 1.00 32.34 234 ASP A O 1
ATOM 1878 N N . ALA A 1 235 ? -19.813 -18.230 69.048 1.00 33.38 235 ALA A N 1
ATOM 1879 C CA . ALA A 1 235 ? -19.620 -18.923 67.767 1.00 33.38 235 ALA A CA 1
ATOM 1880 C C . ALA A 1 235 ? -18.482 -19.966 67.973 1.00 33.38 235 ALA A C 1
ATOM 1882 O O . ALA A 1 235 ? -17.659 -19.728 68.860 1.00 33.38 235 ALA A O 1
ATOM 1883 N N . PRO A 1 236 ? -18.348 -21.072 67.196 1.00 44.72 236 PRO A N 1
ATOM 1884 C CA . PRO A 1 236 ? -18.345 -21.018 65.731 1.00 44.72 236 PRO A CA 1
ATOM 1885 C C . PRO A 1 236 ? -19.011 -22.203 64.999 1.00 44.72 236 PRO A C 1
ATOM 1887 O O . PRO A 1 236 ? -18.952 -23.357 65.411 1.00 44.72 236 PRO A O 1
ATOM 1890 N N . GLY A 1 237 ? -19.583 -21.926 63.825 1.00 31.61 237 GLY A N 1
ATOM 1891 C CA . GLY A 1 237 ? -20.139 -22.950 62.940 1.00 31.61 237 GLY A CA 1
ATOM 1892 C C . GLY A 1 237 ? -20.456 -22.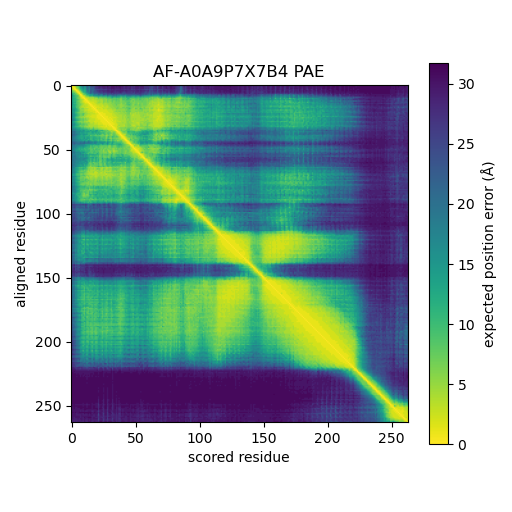396 61.556 1.00 31.61 237 GLY A C 1
ATOM 1893 O O . GLY A 1 237 ? -21.580 -22.003 61.272 1.00 31.61 237 GLY A O 1
ATOM 1894 N N . ILE A 1 238 ? -19.433 -22.341 60.708 1.00 39.56 238 ILE A N 1
ATOM 1895 C CA . ILE A 1 238 ? -19.468 -21.881 59.317 1.00 39.56 238 ILE A CA 1
ATOM 1896 C C . ILE A 1 238 ? -20.330 -22.823 58.463 1.00 39.56 238 ILE A C 1
ATOM 1898 O O . ILE A 1 238 ? -19.968 -23.985 58.285 1.00 39.56 238 ILE A O 1
ATOM 1902 N N . LYS A 1 239 ? -21.401 -22.295 57.856 1.00 40.69 239 LYS A N 1
ATOM 1903 C CA . LYS A 1 239 ? -21.907 -22.699 56.529 1.00 40.69 239 LYS A CA 1
ATOM 1904 C C . LYS A 1 239 ? -22.503 -21.463 55.833 1.00 40.69 239 LYS A C 1
ATOM 1906 O O . LYS A 1 239 ? -23.522 -20.966 56.305 1.00 40.69 239 LYS A O 1
ATOM 1911 N N . PRO A 1 240 ? -21.906 -20.936 54.750 1.00 39.59 240 PRO A N 1
ATOM 1912 C CA . PRO A 1 240 ? -22.529 -19.865 53.986 1.00 39.59 240 PRO A CA 1
ATOM 1913 C C . PRO A 1 240 ? -23.592 -20.459 53.055 1.00 39.59 240 PRO A C 1
ATOM 1915 O O . PRO A 1 240 ? -23.282 -21.125 52.069 1.00 39.59 240 PRO A O 1
ATOM 1918 N N . THR A 1 241 ? -24.860 -20.220 53.377 1.00 34.84 241 THR A N 1
ATOM 1919 C CA . THR A 1 241 ? -25.971 -20.377 52.436 1.00 34.84 241 THR A CA 1
ATOM 1920 C C . THR A 1 241 ? -25.818 -19.301 51.362 1.00 34.84 241 THR A C 1
ATOM 1922 O O . THR A 1 241 ? -25.935 -18.114 51.663 1.00 34.84 241 THR A O 1
ATOM 1925 N N . LEU A 1 242 ? -25.521 -19.707 50.122 1.00 40.00 242 LEU A N 1
ATOM 1926 C CA . LEU A 1 242 ? -25.582 -18.831 48.952 1.00 40.00 242 LEU A CA 1
ATOM 1927 C C . LEU A 1 242 ? -26.998 -18.247 48.850 1.00 40.00 242 LEU A C 1
ATOM 1929 O O . LEU A 1 242 ? -27.949 -18.950 48.516 1.00 40.00 242 LEU A O 1
ATOM 1933 N N . VAL A 1 243 ? -27.130 -16.951 49.117 1.00 40.84 243 VAL A N 1
ATOM 1934 C CA . VAL A 1 243 ? -28.266 -16.164 48.640 1.00 40.84 243 VAL A CA 1
ATOM 1935 C C . VAL A 1 243 ? -27.951 -15.818 47.190 1.00 40.84 243 VAL A C 1
ATOM 1937 O O . VAL A 1 243 ? -27.280 -14.832 46.899 1.00 40.84 243 VAL A O 1
ATOM 1940 N N . THR A 1 244 ? -28.385 -16.678 46.275 1.00 40.34 244 THR A N 1
ATOM 1941 C CA . THR A 1 244 ? -28.392 -16.384 44.843 1.00 40.34 244 THR A CA 1
ATOM 1942 C C . THR A 1 244 ? -29.517 -15.387 44.584 1.00 40.34 244 THR A C 1
ATOM 1944 O O . THR A 1 244 ? -30.669 -15.770 44.396 1.00 40.34 244 THR A O 1
ATOM 1947 N N . THR A 1 245 ? -29.211 -14.091 44.602 1.00 45.03 245 THR A N 1
ATOM 1948 C CA . THR A 1 245 ? -30.043 -13.126 43.875 1.00 45.03 245 THR A CA 1
ATOM 1949 C C . THR A 1 245 ? -29.856 -13.393 42.382 1.00 45.03 245 THR A C 1
ATOM 1951 O O . THR A 1 245 ? -28.708 -13.532 41.951 1.00 45.03 245 THR A O 1
ATOM 1954 N N . PRO A 1 246 ? -30.930 -13.496 41.580 1.00 41.31 246 PRO A N 1
ATOM 1955 C CA . PRO A 1 246 ? -30.790 -13.716 40.151 1.00 41.31 246 PRO A CA 1
ATOM 1956 C C . PRO A 1 246 ? -30.088 -12.501 39.545 1.00 41.31 246 PRO A C 1
ATOM 1958 O O . PRO A 1 246 ? -30.597 -11.381 39.595 1.00 41.31 246 PRO A O 1
ATOM 1961 N N . ILE A 1 247 ? -28.892 -12.734 39.008 1.00 46.56 247 ILE A N 1
ATOM 1962 C CA . ILE A 1 247 ? -28.218 -11.808 38.106 1.00 46.56 247 ILE A CA 1
ATOM 1963 C C . ILE A 1 247 ? -29.163 -11.668 36.914 1.00 46.56 247 ILE A C 1
ATOM 1965 O O . ILE A 1 247 ? -29.353 -12.624 36.165 1.00 46.56 247 ILE A O 1
ATOM 1969 N N . LYS A 1 248 ? -29.822 -10.513 36.779 1.00 54.12 248 LYS A N 1
ATOM 1970 C CA . LYS A 1 248 ? -30.454 -10.151 35.512 1.00 54.12 248 LYS A CA 1
ATOM 1971 C C . LYS A 1 248 ? -29.322 -10.064 34.497 1.00 54.12 248 LYS A C 1
ATOM 1973 O O . LYS A 1 248 ? -28.404 -9.268 34.678 1.00 54.12 248 LYS A O 1
ATOM 1978 N N . GLU A 1 249 ? -29.352 -10.939 33.502 1.00 56.94 249 GLU A N 1
ATOM 1979 C CA . GLU A 1 249 ? -28.477 -10.852 32.340 1.00 56.94 249 GLU A CA 1
ATOM 1980 C C . GLU A 1 249 ? -28.646 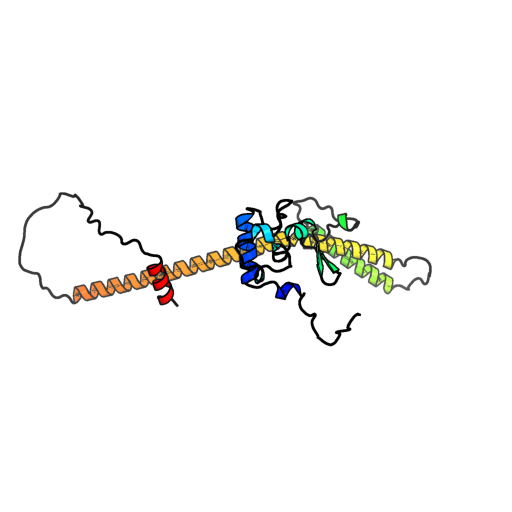-9.454 31.743 1.00 56.94 249 GLU A C 1
ATOM 1982 O O . GLU A 1 249 ? -29.763 -9.048 31.419 1.00 56.94 249 GLU A O 1
ATOM 1987 N N . ALA A 1 250 ? -27.554 -8.691 31.688 1.00 62.19 250 ALA A N 1
ATOM 1988 C CA . ALA A 1 250 ? -27.556 -7.371 31.082 1.00 62.19 250 ALA A CA 1
ATOM 1989 C C . ALA A 1 250 ? -27.938 -7.531 29.606 1.00 62.19 250 ALA A C 1
ATOM 1991 O O . ALA A 1 250 ? -27.233 -8.198 28.844 1.00 62.19 250 ALA A O 1
ATOM 1992 N N . THR A 1 251 ? -29.081 -6.970 29.216 1.00 76.56 251 THR A N 1
ATOM 1993 C CA . THR A 1 251 ? -29.530 -6.978 27.824 1.00 76.56 251 THR A CA 1
ATOM 1994 C C . THR A 1 251 ? -28.710 -5.975 27.019 1.00 76.56 251 THR A C 1
ATOM 1996 O O . THR A 1 251 ? -28.123 -5.032 27.549 1.00 76.56 251 THR A O 1
ATOM 1999 N N . THR A 1 252 ? -28.665 -6.157 25.702 1.00 73.50 252 THR A N 1
ATOM 2000 C CA . THR A 1 252 ? -27.962 -5.253 24.774 1.00 73.50 252 THR A CA 1
ATOM 2001 C C . THR A 1 252 ? -28.453 -3.805 24.861 1.00 73.50 252 THR A C 1
ATOM 2003 O O . THR A 1 252 ? -27.726 -2.883 24.506 1.00 73.50 252 THR A O 1
ATOM 2006 N N . GLU A 1 253 ? -29.667 -3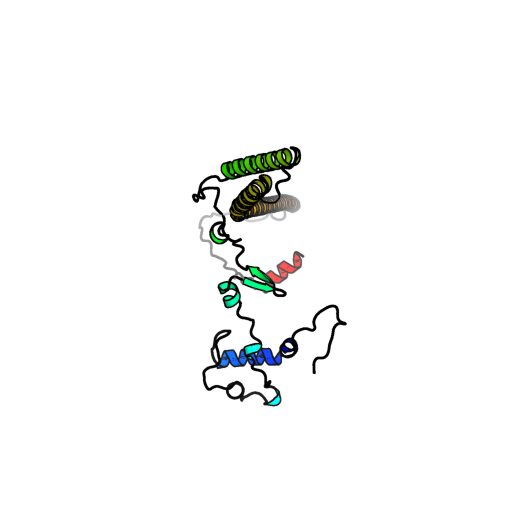.600 25.368 1.00 75.44 253 GLU A N 1
ATOM 2007 C CA . GLU A 1 253 ? -30.266 -2.290 25.617 1.00 75.44 253 GLU A CA 1
ATOM 2008 C C . GLU A 1 253 ? -29.596 -1.546 26.787 1.00 75.44 253 GLU A C 1
ATOM 2010 O O . GLU A 1 253 ? -29.343 -0.349 26.665 1.00 75.44 253 GLU A O 1
ATOM 2015 N N . ASP A 1 254 ? -29.202 -2.243 27.862 1.00 78.12 254 ASP A N 1
ATOM 2016 C CA . ASP A 1 254 ? -28.484 -1.628 28.994 1.00 78.12 254 ASP A CA 1
ATOM 2017 C C . ASP A 1 254 ? -27.091 -1.130 28.573 1.00 78.12 254 ASP A C 1
ATOM 2019 O O . ASP A 1 254 ? -26.630 -0.074 29.011 1.00 78.12 254 ASP A O 1
ATOM 2023 N N . VAL A 1 255 ? -26.432 -1.858 27.665 1.00 75.94 255 VAL A N 1
ATOM 2024 C CA . VAL A 1 255 ? -25.121 -1.480 27.111 1.00 75.94 255 VAL A CA 1
ATOM 2025 C C . VAL A 1 255 ? -25.226 -0.231 26.228 1.00 75.94 255 VAL A C 1
ATOM 2027 O O . VAL A 1 255 ? -24.342 0.625 26.257 1.00 75.94 255 VAL A O 1
ATOM 2030 N N . LEU A 1 256 ? -26.314 -0.096 25.465 1.00 81.62 256 LEU A N 1
ATOM 2031 C CA . LEU A 1 256 ? -26.564 1.075 24.620 1.00 81.62 256 LEU A CA 1
ATOM 2032 C C . LEU A 1 256 ? -26.925 2.317 25.441 1.00 81.62 256 LEU A C 1
ATOM 2034 O O . LEU A 1 256 ? -26.464 3.409 25.111 1.00 81.62 256 LEU A O 1
ATOM 2038 N N . HIS A 1 257 ? -27.680 2.154 26.529 1.00 77.88 257 HIS A N 1
ATOM 2039 C CA . HIS A 1 257 ? -27.974 3.249 27.453 1.00 77.88 257 HIS A CA 1
ATOM 2040 C C . HIS A 1 257 ? -26.695 3.773 28.121 1.00 77.88 257 HIS A C 1
ATOM 2042 O O . HIS A 1 257 ? -26.485 4.978 28.222 1.00 77.88 257 HIS A O 1
ATOM 2048 N N . TRP A 1 258 ? -25.787 2.875 28.513 1.00 77.06 258 TRP A N 1
ATOM 2049 C CA . TRP A 1 258 ? -24.479 3.264 29.047 1.00 77.06 258 TRP A CA 1
ATOM 2050 C C . TRP A 1 258 ? -23.608 4.012 28.032 1.00 77.06 258 TRP A C 1
ATOM 2052 O O . TRP A 1 258 ? -22.887 4.933 28.405 1.00 77.06 258 TRP A O 1
ATOM 2062 N N . ALA A 1 259 ? -23.669 3.640 26.753 1.00 74.25 259 ALA A N 1
ATOM 2063 C CA . ALA A 1 259 ? -22.900 4.307 25.704 1.00 74.25 259 ALA A CA 1
ATOM 2064 C C . ALA A 1 259 ? -23.390 5.739 25.418 1.00 74.25 259 ALA A C 1
ATOM 2066 O O . ALA A 1 259 ? -22.595 6.571 24.984 1.00 74.25 259 ALA A O 1
ATOM 2067 N N . GLN A 1 260 ? -24.670 6.034 25.667 1.00 77.12 260 GLN A N 1
ATOM 2068 C CA . GLN A 1 260 ? -25.244 7.371 25.482 1.00 77.12 260 GLN A CA 1
ATOM 2069 C C . GLN A 1 260 ? -24.916 8.331 26.631 1.00 77.12 260 GLN A C 1
ATOM 2071 O O . GLN A 1 260 ? -24.740 9.516 26.377 1.00 77.12 260 GLN A O 1
ATOM 2076 N N . ASP A 1 261 ? -24.758 7.833 27.860 1.00 68.38 261 ASP A N 1
ATOM 2077 C CA . ASP A 1 261 ? -24.434 8.664 29.033 1.00 68.38 261 ASP A CA 1
ATOM 2078 C C . ASP A 1 261 ? -22.951 9.100 29.103 1.00 68.38 261 ASP A C 1
ATOM 2080 O O . ASP A 1 261 ? -22.578 9.909 29.953 1.00 68.38 261 ASP A O 1
ATOM 2084 N N . ILE A 1 262 ? -22.087 8.559 28.233 1.00 58.66 262 ILE A N 1
ATOM 2085 C CA . ILE A 1 262 ? -20.633 8.826 28.208 1.00 58.66 262 ILE A CA 1
ATOM 2086 C C . ILE A 1 262 ? -20.231 9.781 27.056 1.00 58.66 262 ILE A C 1
ATOM 2088 O O . ILE A 1 262 ? -19.072 10.195 26.981 1.00 58.66 262 ILE A O 1
ATOM 2092 N N . GLY A 1 263 ? -21.168 10.150 26.172 1.00 40.50 263 GLY A N 1
ATOM 2093 C CA . GLY A 1 263 ? -20.970 11.139 25.097 1.00 40.50 263 GLY A CA 1
ATOM 2094 C C . GLY A 1 263 ? -21.337 12.557 25.515 1.00 40.50 263 GLY A C 1
ATOM 2095 O O . GLY A 1 263 ? -20.646 13.489 25.044 1.00 40.50 263 GLY A O 1
#

Mean predicted aligned error: 17.65 Å

Secondary structure (DSSP, 8-state):
--------SSPPPPGGGGG--HHHHHHHHHHHHHHTPPTTPPPPTT--HHHHTTTS-GGGS-SS-GGGGSPP-HHHHHHHTEEEETTEEEESS--PPPGGGGT----S---TTS-THHHHHHHHHHHHHHHHHHHHHHHS-----TTS--HHHHHHHHHHHHHHHHHHHHHHTHHHHHHHHHHHHHHHHHHHHHHHHHHHHHHHHHHHHHHHHHHHHHHHHS-----------------------------HHHHHHHHHTT-

Solvent-accessible surface area (backbone atoms only — not comparable to full-atom values): 16975 Å² total; per-residue (Å²): 137,86,79,87,78,91,84,58,102,62,82,80,77,66,76,68,62,78,64,75,36,74,67,48,54,50,49,38,51,51,51,36,66,74,67,71,50,58,91,94,54,76,74,64,90,92,62,52,73,64,72,78,46,66,90,52,61,77,90,76,56,68,96,62,68,56,74,73,76,50,82,78,73,59,64,61,41,62,73,63,38,38,48,72,58,97,88,41,80,40,66,67,57,86,69,66,81,50,55,77,77,68,76,44,82,74,88,62,91,79,66,89,90,62,80,55,67,61,57,52,52,50,50,52,53,50,46,55,51,46,52,51,50,43,54,48,55,70,72,42,82,75,79,92,53,98,84,57,85,52,79,55,53,63,48,48,55,51,44,51,49,54,51,52,50,48,52,53,55,57,56,68,45,48,66,58,52,52,48,53,53,48,51,54,50,50,54,49,52,52,50,52,52,51,52,53,51,51,51,50,51,54,50,51,53,50,50,52,52,50,51,50,51,51,50,54,52,52,58,69,66,56,68,95,84,82,89,78,88,86,86,88,80,87,86,90,82,94,74,87,77,82,80,79,71,82,78,74,78,82,50,76,64,59,58,51,54,56,59,60,78,75,110